Protein AF-A0A356UI94-F1 (afdb_monomer)

Secondary structure (DSSP, 8-state):
-PPPHHHHHHHHTT-S-HHHHHHHHHHHHH-HHHHHHHHHHHHHHHHHHHHHHHHHHHHHHHS-------------------HHHHHHHHHHH-THHHHHHHHHHHHHHHHHSHHHHHHHHHHHHHT-----------HHHHHHHHHIIIII-EEEEETTTEEEEEE--SSSEEEE-HHHHHHHHS------TTTTT-TT--EEEEPPPEEEEEE-HHHHHHHHHHTTPPPPPGGGTT---

Nearest PDB structures (foldseek):
  6vqp-assembly1_A  TM=2.932E-01  e=6.866E+00  Micromonospora echinospora

Structure (mmCIF, N/CA/C/O backbone):
data_AF-A0A356UI94-F1
#
_entry.id   AF-A0A356UI94-F1
#
loop_
_atom_site.group_PDB
_atom_site.id
_atom_site.type_symbol
_atom_site.label_atom_id
_atom_site.label_alt_id
_atom_site.label_comp_id
_atom_site.label_asym_id
_atom_site.label_entity_id
_atom_site.label_seq_id
_atom_site.pdbx_PDB_ins_code
_atom_site.Cartn_x
_atom_site.Cartn_y
_atom_site.Cartn_z
_ato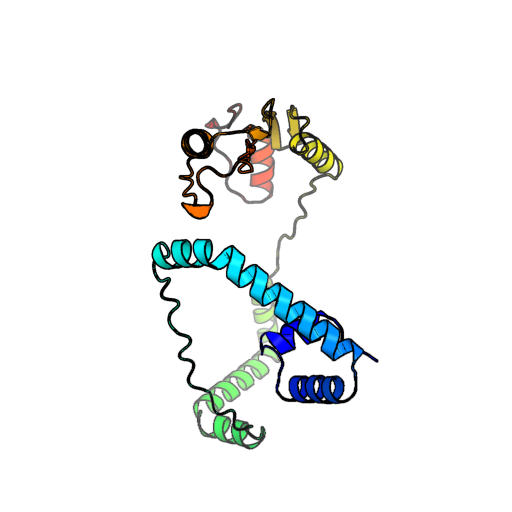m_site.occupancy
_atom_site.B_iso_or_equiv
_atom_site.auth_seq_id
_atom_site.auth_comp_id
_atom_site.auth_asym_id
_atom_site.auth_atom_id
_atom_site.pdbx_PDB_model_num
ATOM 1 N N . MET A 1 1 ? 11.722 16.721 -33.373 1.00 82.25 1 MET A N 1
ATOM 2 C CA . MET A 1 1 ? 11.615 16.771 -31.902 1.00 82.25 1 MET A CA 1
ATOM 3 C C . MET A 1 1 ? 12.130 15.447 -31.362 1.00 82.25 1 MET A C 1
ATOM 5 O O . MET A 1 1 ? 11.848 14.431 -31.990 1.00 82.25 1 MET A O 1
ATOM 9 N N . CYS A 1 2 ? 12.958 15.465 -30.319 1.00 91.06 2 CYS A N 1
ATOM 10 C CA . CYS A 1 2 ? 13.504 14.242 -29.726 1.00 91.06 2 CYS A CA 1
ATOM 11 C C . CYS A 1 2 ? 12.428 13.532 -28.883 1.00 91.06 2 CYS A C 1
ATOM 13 O O . CYS A 1 2 ? 11.606 14.234 -28.292 1.00 91.06 2 CYS A O 1
ATOM 15 N N . PRO A 1 3 ? 12.405 12.187 -28.842 1.00 90.75 3 PRO A N 1
ATOM 16 C CA . PRO A 1 3 ? 11.556 11.438 -27.923 1.00 90.75 3 PRO A CA 1
ATOM 17 C C . PRO A 1 3 ? 11.935 11.733 -26.469 1.00 90.75 3 PRO A C 1
ATOM 19 O O . PRO A 1 3 ? 13.086 12.060 -26.170 1.00 90.75 3 PRO A O 1
ATOM 22 N N . GLU A 1 4 ? 10.953 11.609 -25.582 1.00 94.19 4 GLU A N 1
ATOM 23 C CA . GLU A 1 4 ? 11.167 11.674 -24.138 1.00 94.19 4 GLU A CA 1
ATOM 24 C C . GLU A 1 4 ? 12.024 10.496 -23.659 1.00 94.19 4 GLU A C 1
ATOM 26 O O . GLU A 1 4 ? 12.066 9.438 -24.287 1.00 94.19 4 GLU A O 1
ATOM 31 N N . GLU A 1 5 ? 12.703 10.675 -22.531 1.00 92.31 5 GLU A N 1
ATOM 32 C CA . GLU A 1 5 ? 13.611 9.674 -21.969 1.00 92.31 5 GLU A CA 1
ATOM 33 C C . GLU A 1 5 ? 12.927 8.340 -21.675 1.00 92.31 5 GLU A C 1
ATOM 35 O O . GLU A 1 5 ? 13.429 7.303 -22.095 1.00 92.31 5 GLU A O 1
ATOM 40 N N . GLY A 1 6 ? 11.730 8.371 -21.083 1.00 93.69 6 GLY A N 1
ATOM 41 C CA . GLY A 1 6 ? 10.966 7.154 -20.795 1.00 93.69 6 GLY A CA 1
ATOM 42 C C . GLY A 1 6 ? 10.589 6.354 -22.050 1.00 93.69 6 GLY A C 1
ATOM 43 O O . GLY A 1 6 ? 10.451 5.140 -21.984 1.00 93.69 6 GLY A O 1
ATOM 44 N N . LEU A 1 7 ? 10.485 6.996 -23.224 1.00 94.19 7 LEU A N 1
ATOM 45 C CA . LEU A 1 7 ? 10.296 6.284 -24.496 1.00 94.19 7 LEU A CA 1
ATOM 46 C C . LEU A 1 7 ? 11.583 5.601 -24.977 1.00 94.19 7 LEU A C 1
ATOM 48 O O . LEU A 1 7 ? 11.503 4.590 -25.669 1.00 94.19 7 LEU A O 1
ATOM 52 N N . LEU A 1 8 ? 12.758 6.148 -24.649 1.00 94.19 8 LEU A N 1
ATOM 53 C CA . LEU A 1 8 ? 14.042 5.503 -24.932 1.00 94.19 8 LEU A CA 1
ATOM 54 C C . LEU A 1 8 ? 14.287 4.327 -23.979 1.00 94.19 8 LEU A C 1
ATOM 56 O O . LEU A 1 8 ? 14.751 3.289 -24.435 1.00 94.19 8 LEU A O 1
ATOM 60 N N . GLU A 1 9 ? 13.929 4.460 -22.702 1.00 94.25 9 GLU A N 1
ATOM 61 C CA . GLU A 1 9 ? 13.986 3.369 -21.718 1.00 94.25 9 GLU A CA 1
ATOM 62 C C . GLU A 1 9 ? 13.031 2.230 -22.097 1.00 94.25 9 GLU A C 1
ATOM 64 O O . GLU A 1 9 ? 13.473 1.100 -22.275 1.00 94.25 9 GLU A O 1
ATOM 69 N N . ALA A 1 10 ? 11.762 2.530 -22.393 1.00 94.75 10 ALA A N 1
ATOM 70 C CA . ALA A 1 10 ? 10.804 1.522 -22.858 1.00 94.75 10 ALA A CA 1
ATOM 71 C C . ALA A 1 10 ? 11.229 0.854 -24.181 1.00 94.75 10 ALA A C 1
ATOM 73 O O . ALA A 1 10 ? 10.906 -0.308 -24.433 1.00 94.75 10 ALA A O 1
ATOM 74 N N . PHE A 1 11 ? 11.951 1.576 -25.048 1.00 93.88 11 PHE A N 1
ATOM 75 C CA . PHE A 1 11 ? 12.553 0.998 -26.250 1.00 93.88 11 PHE A CA 1
ATOM 76 C C . PHE A 1 11 ? 13.691 0.021 -25.909 1.00 93.88 11 PHE A C 1
ATOM 78 O O . PHE A 1 11 ? 13.773 -1.029 -26.543 1.00 93.88 11 PHE A O 1
ATOM 85 N N . LEU A 1 12 ? 14.539 0.339 -24.921 1.00 92.88 12 LEU A N 1
ATOM 86 C CA . LEU A 1 12 ? 15.597 -0.555 -24.429 1.00 92.88 12 LEU A CA 1
ATOM 87 C C . LEU A 1 12 ? 15.034 -1.812 -23.765 1.00 92.88 12 LEU A C 1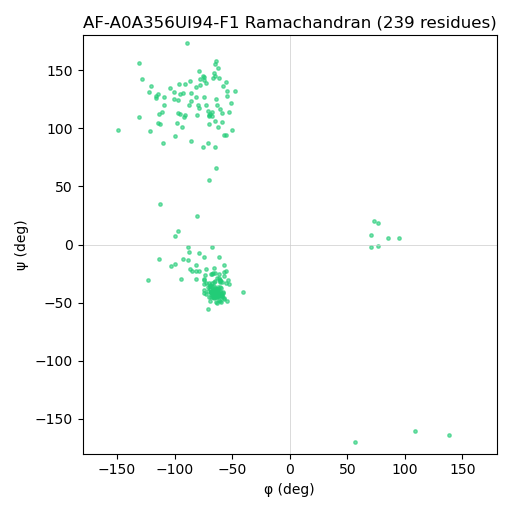
ATOM 89 O O . LEU A 1 12 ? 15.538 -2.906 -24.011 1.00 92.88 12 LEU A O 1
ATOM 93 N N . ASP A 1 13 ? 13.966 -1.659 -22.986 1.00 92.12 13 ASP A N 1
ATOM 94 C CA . ASP A 1 13 ? 13.318 -2.757 -22.265 1.00 92.12 13 ASP A CA 1
ATOM 95 C C . ASP A 1 13 ? 12.410 -3.612 -23.174 1.00 92.12 13 ASP A C 1
ATOM 97 O O . ASP A 1 13 ? 11.933 -4.675 -22.777 1.00 92.12 13 ASP A O 1
ATOM 101 N N . GLY A 1 14 ? 12.195 -3.187 -24.426 1.00 93.31 14 GLY A N 1
ATOM 102 C CA . GLY A 1 14 ? 11.365 -3.899 -25.401 1.00 93.31 14 GLY A CA 1
ATOM 103 C C . GLY A 1 14 ? 9.860 -3.811 -25.123 1.00 93.31 14 GLY A C 1
ATOM 104 O O . GLY A 1 14 ? 9.094 -4.629 -25.630 1.00 93.31 14 GLY A O 1
ATOM 105 N N . GLU A 1 15 ? 9.428 -2.823 -24.339 1.00 95.75 15 GLU A N 1
ATOM 106 C CA . GLU A 1 15 ? 8.040 -2.655 -23.889 1.00 95.75 15 GLU A CA 1
ATOM 107 C C . GLU A 1 15 ? 7.163 -1.856 -24.871 1.00 95.75 15 GLU A C 1
ATOM 109 O O . GLU A 1 15 ? 5.948 -1.747 -24.693 1.00 95.75 15 GLU A O 1
ATOM 114 N N . LEU A 1 16 ? 7.754 -1.295 -25.930 1.00 93.81 16 LEU A N 1
ATOM 115 C CA . LEU A 1 16 ? 7.021 -0.549 -26.953 1.00 93.81 16 LEU A CA 1
ATOM 116 C C . LEU A 1 16 ? 6.297 -1.466 -27.950 1.00 93.81 16 LEU A C 1
ATOM 118 O O . LEU A 1 16 ? 6.827 -2.478 -28.414 1.00 93.81 16 LEU A O 1
ATOM 122 N N . ASP A 1 17 ? 5.097 -1.056 -28.371 1.00 94.25 17 ASP A N 1
ATOM 123 C CA . ASP A 1 17 ? 4.404 -1.708 -29.479 1.00 94.25 17 ASP A CA 1
ATOM 124 C C . ASP A 1 17 ? 5.173 -1.548 -30.803 1.00 94.25 17 ASP A C 1
ATOM 126 O O . ASP A 1 17 ? 5.951 -0.614 -31.001 1.00 94.25 17 ASP A O 1
ATOM 130 N N . THR A 1 18 ? 4.912 -2.441 -31.759 1.00 92.25 18 THR A N 1
ATOM 131 C CA . THR A 1 18 ? 5.619 -2.474 -33.054 1.00 92.25 18 THR A CA 1
ATOM 132 C C . THR A 1 18 ? 5.627 -1.141 -33.818 1.00 92.25 18 THR A C 1
ATOM 134 O O . THR A 1 18 ? 6.618 -0.824 -34.481 1.00 92.25 18 THR A O 1
ATOM 137 N N . GLY A 1 19 ? 4.560 -0.339 -33.725 1.00 93.19 19 GLY A N 1
ATOM 138 C CA . GLY A 1 19 ? 4.462 0.954 -34.395 1.00 93.19 19 GLY A CA 1
ATOM 139 C C . GLY A 1 19 ? 5.327 2.017 -33.722 1.00 93.19 19 GLY A C 1
ATOM 140 O O . GLY A 1 19 ? 6.007 2.788 -34.407 1.00 93.19 19 GLY A O 1
ATOM 141 N N . MET A 1 20 ? 5.345 2.042 -32.391 1.00 90.06 20 MET A N 1
ATOM 142 C CA . MET A 1 20 ? 6.191 2.950 -31.615 1.00 90.06 20 MET A CA 1
ATOM 143 C C . MET A 1 20 ? 7.670 2.567 -31.699 1.00 90.06 20 MET A C 1
ATOM 145 O O . MET A 1 20 ? 8.504 3.445 -31.926 1.00 90.06 20 MET A O 1
ATOM 149 N N . THR A 1 21 ? 7.996 1.274 -31.661 1.00 93.75 21 THR A N 1
ATOM 150 C CA . THR A 1 21 ? 9.359 0.763 -31.872 1.00 93.75 21 THR A CA 1
ATOM 151 C C . THR A 1 21 ? 9.916 1.205 -33.224 1.00 93.75 21 THR A C 1
ATOM 153 O O . THR A 1 21 ? 11.023 1.737 -33.289 1.00 93.75 21 THR A O 1
ATOM 156 N N . ALA A 1 22 ? 9.138 1.083 -34.308 1.00 93.38 22 ALA A N 1
ATOM 157 C CA . ALA A 1 22 ? 9.562 1.536 -35.635 1.00 93.38 22 ALA A CA 1
ATOM 158 C C . ALA A 1 22 ? 9.787 3.059 -35.700 1.00 93.38 22 ALA A C 1
ATOM 160 O O . ALA A 1 22 ? 10.737 3.524 -36.334 1.00 93.38 22 ALA A O 1
ATOM 161 N N . ARG A 1 23 ? 8.942 3.849 -35.023 1.00 93.19 23 ARG A N 1
ATOM 162 C CA . ARG A 1 23 ? 9.085 5.314 -34.950 1.00 93.19 23 ARG A CA 1
ATOM 163 C C . ARG A 1 23 ? 10.344 5.734 -34.195 1.00 93.19 23 ARG A C 1
ATOM 165 O O . ARG A 1 23 ? 11.077 6.594 -34.683 1.00 93.19 23 ARG A O 1
ATOM 172 N N . VAL A 1 24 ? 10.606 5.128 -33.037 1.00 93.94 24 VAL A N 1
ATOM 173 C CA . VAL A 1 24 ? 11.803 5.412 -32.230 1.00 93.94 24 VAL A CA 1
ATOM 174 C C . VAL A 1 24 ? 13.063 4.955 -32.967 1.00 93.94 24 VAL A C 1
ATOM 176 O O . VAL A 1 24 ? 13.995 5.745 -33.108 1.00 93.94 24 VAL A O 1
ATOM 179 N N . ALA A 1 25 ? 13.067 3.754 -33.554 1.00 93.81 25 ALA A N 1
ATOM 180 C CA . ALA A 1 25 ? 14.181 3.258 -34.365 1.00 93.81 25 ALA A CA 1
ATOM 181 C C . ALA A 1 25 ? 14.481 4.170 -35.569 1.00 93.81 25 ALA A C 1
ATOM 183 O O . ALA A 1 25 ? 15.637 4.517 -35.823 1.00 93.81 25 ALA A O 1
ATOM 184 N N . GLY A 1 26 ? 13.440 4.632 -36.272 1.00 94.62 26 GLY A N 1
ATOM 185 C CA . GLY A 1 26 ? 13.577 5.601 -37.360 1.00 94.62 26 GLY A CA 1
ATOM 186 C C . GLY A 1 26 ? 14.182 6.931 -36.896 1.00 94.62 26 GLY A C 1
ATOM 187 O O . GLY A 1 26 ? 15.042 7.492 -37.574 1.00 94.62 26 GLY A O 1
ATOM 188 N N . HIS A 1 27 ? 13.799 7.417 -35.711 1.00 95.12 27 HIS A N 1
ATOM 189 C CA . HIS A 1 27 ? 14.393 8.617 -35.121 1.00 95.12 27 HIS A CA 1
ATOM 190 C C . HIS A 1 27 ? 15.874 8.416 -34.754 1.00 95.12 27 HIS A C 1
ATOM 192 O O . HIS A 1 27 ? 16.709 9.272 -35.057 1.00 95.12 27 HIS A O 1
ATOM 198 N N . LEU A 1 28 ? 16.225 7.278 -34.148 1.00 95.12 28 LEU A N 1
ATOM 199 C CA . LEU A 1 28 ? 17.600 6.933 -33.761 1.00 95.12 28 LEU A CA 1
ATOM 200 C C . LEU A 1 28 ? 18.543 6.799 -34.969 1.00 95.12 28 LEU A C 1
ATOM 202 O O . LEU A 1 28 ? 19.734 7.110 -34.868 1.00 95.12 28 LEU A O 1
ATOM 206 N N . ALA A 1 29 ? 18.028 6.410 -36.138 1.00 94.56 29 ALA A N 1
ATOM 207 C CA . ALA A 1 29 ? 18.813 6.386 -37.373 1.00 94.56 29 ALA A CA 1
ATOM 208 C C . ALA A 1 29 ? 19.303 7.792 -37.782 1.00 94.56 29 ALA A C 1
ATOM 210 O O . ALA A 1 29 ? 20.440 7.943 -38.240 1.00 94.56 29 ALA A O 1
ATOM 211 N N . GLY A 1 30 ? 18.485 8.827 -37.560 1.00 92.88 30 GLY A N 1
ATOM 212 C CA . GLY A 1 30 ? 18.776 10.210 -37.957 1.00 92.88 30 GLY A CA 1
ATOM 213 C C . GLY A 1 30 ? 19.310 11.127 -36.850 1.00 92.88 30 GLY A C 1
ATOM 214 O O . GLY A 1 30 ? 19.868 12.178 -37.155 1.00 92.88 30 GLY A O 1
ATOM 215 N N . CYS A 1 31 ? 19.165 10.764 -35.572 1.00 96.50 31 CYS A N 1
ATOM 216 C CA . CYS A 1 31 ? 19.462 11.656 -34.448 1.00 96.50 31 CYS A CA 1
ATOM 217 C C . CYS A 1 31 ? 20.653 11.176 -33.603 1.00 96.50 31 CYS A C 1
ATOM 219 O O . CYS A 1 31 ? 20.532 10.279 -32.769 1.00 96.50 31 CYS A O 1
ATOM 221 N N . ALA A 1 32 ? 21.813 11.825 -33.759 1.00 95.00 32 ALA A N 1
ATOM 222 C CA . ALA A 1 32 ? 23.015 11.500 -32.982 1.00 95.00 32 ALA A CA 1
ATOM 223 C C . ALA A 1 32 ? 22.870 11.778 -31.472 1.00 95.00 32 ALA A C 1
ATOM 225 O O . ALA A 1 32 ? 23.459 11.063 -30.665 1.00 95.00 32 ALA A O 1
ATOM 226 N N . CYS A 1 33 ? 22.075 12.785 -31.089 1.00 95.62 33 CYS A N 1
ATOM 227 C CA . CYS A 1 33 ? 21.811 13.114 -29.686 1.00 95.62 33 CYS A CA 1
ATOM 228 C C . CYS A 1 33 ? 21.071 11.968 -28.978 1.00 95.62 33 CYS A C 1
ATOM 230 O O . CYS A 1 33 ? 21.527 11.480 -27.947 1.00 95.62 33 CYS A O 1
ATOM 232 N N . CYS A 1 34 ? 19.992 11.466 -29.585 1.00 95.88 34 CYS A N 1
ATOM 233 C CA . CYS A 1 34 ? 19.221 10.359 -29.020 1.00 95.88 34 CYS A CA 1
ATOM 234 C C . CYS A 1 34 ? 20.001 9.043 -29.010 1.00 95.88 34 CYS A C 1
ATOM 236 O O . CYS A 1 34 ? 19.857 8.284 -28.061 1.00 95.88 34 CYS A O 1
ATOM 238 N N . ARG A 1 35 ? 20.880 8.794 -29.994 1.00 95.19 35 ARG A N 1
ATOM 239 C CA . ARG A 1 35 ? 21.793 7.637 -29.943 1.00 95.19 35 ARG A CA 1
ATOM 240 C C . ARG A 1 35 ? 22.745 7.692 -28.756 1.00 95.19 35 ARG A C 1
ATOM 242 O O . ARG A 1 35 ? 22.934 6.682 -28.093 1.00 95.19 35 ARG A O 1
ATOM 249 N N . ARG A 1 36 ? 23.329 8.861 -28.479 1.00 96.19 36 ARG A N 1
ATOM 250 C CA . ARG A 1 36 ? 24.204 9.031 -27.314 1.00 96.19 36 ARG A CA 1
ATOM 251 C C . ARG A 1 36 ? 23.426 8.834 -26.014 1.00 96.19 36 ARG A C 1
ATOM 253 O O . ARG A 1 36 ? 23.883 8.096 -25.155 1.00 96.19 36 ARG A O 1
ATOM 260 N N . ARG A 1 37 ? 22.224 9.416 -25.910 1.00 95.75 37 ARG A N 1
ATOM 261 C CA . ARG A 1 37 ? 21.380 9.232 -24.722 1.00 95.75 37 ARG A CA 1
ATOM 262 C C . ARG A 1 37 ? 21.027 7.762 -24.492 1.00 95.75 37 ARG A C 1
ATOM 264 O O . ARG A 1 37 ? 21.091 7.305 -23.360 1.00 95.75 37 ARG A O 1
ATOM 271 N N . LEU A 1 38 ? 20.708 7.027 -25.558 1.00 95.31 38 LEU A N 1
ATOM 272 C CA . LEU A 1 38 ? 20.434 5.593 -25.495 1.00 95.31 38 LEU A CA 1
ATOM 273 C C . LEU A 1 38 ? 21.646 4.801 -24.972 1.00 95.31 38 LEU A C 1
ATOM 275 O O . LEU A 1 38 ? 21.492 3.987 -24.072 1.00 95.31 38 LEU A O 1
ATOM 279 N N . GLN A 1 39 ? 22.855 5.102 -25.459 1.00 95.62 39 GLN A N 1
ATOM 280 C CA . GLN A 1 39 ? 24.097 4.475 -24.982 1.00 95.62 39 GLN A CA 1
ATOM 281 C C . GLN A 1 39 ? 24.386 4.768 -23.502 1.00 95.62 39 GLN A C 1
ATOM 283 O O . GLN A 1 39 ? 24.860 3.891 -22.775 1.00 95.62 39 GLN A O 1
ATOM 288 N N . ASP A 1 40 ? 24.099 5.989 -23.040 1.00 96.50 40 ASP A N 1
ATOM 289 C CA . ASP A 1 40 ? 24.245 6.351 -21.627 1.00 96.50 40 ASP A CA 1
ATOM 290 C C . ASP A 1 40 ? 23.293 5.521 -20.748 1.00 96.50 40 ASP A C 1
ATOM 292 O O . ASP A 1 40 ? 23.699 5.023 -19.696 1.00 96.50 40 ASP A O 1
ATOM 296 N N . LEU A 1 41 ? 22.045 5.333 -21.196 1.00 95.75 41 LEU A N 1
ATOM 297 C CA . LEU A 1 41 ? 21.039 4.512 -20.513 1.00 95.75 41 LEU A CA 1
ATOM 298 C C . LEU A 1 41 ? 21.422 3.021 -20.509 1.00 95.75 41 LEU A C 1
ATOM 300 O O . LEU A 1 41 ? 21.350 2.379 -19.463 1.00 95.75 41 LEU A O 1
ATOM 304 N N . GLU A 1 42 ? 21.913 2.480 -21.628 1.00 95.38 42 GLU A N 1
ATOM 305 C CA . GLU A 1 42 ? 22.436 1.105 -21.714 1.00 95.38 42 GLU A CA 1
ATOM 306 C C . GLU A 1 42 ? 23.614 0.880 -20.758 1.00 95.38 42 GLU A C 1
ATOM 308 O O . GLU A 1 42 ? 23.688 -0.139 -20.063 1.00 95.38 42 GLU A O 1
ATOM 313 N N . THR A 1 43 ? 24.532 1.848 -20.692 1.00 95.88 43 THR A N 1
ATOM 314 C CA . THR A 1 43 ? 25.689 1.805 -19.789 1.00 95.88 43 THR A CA 1
ATOM 315 C C . THR A 1 43 ? 25.240 1.850 -18.334 1.00 95.88 43 THR A C 1
ATOM 317 O O . THR A 1 43 ? 25.723 1.072 -17.510 1.00 95.88 43 THR A O 1
ATOM 320 N N . LEU A 1 44 ? 24.292 2.733 -18.008 1.00 93.56 44 LEU A N 1
ATOM 321 C CA . LEU A 1 44 ? 23.712 2.825 -16.673 1.00 93.56 44 LEU A CA 1
ATOM 322 C C . LEU A 1 44 ? 23.037 1.507 -16.272 1.00 93.56 44 LEU A C 1
ATOM 324 O O . LEU A 1 44 ? 23.345 0.984 -15.204 1.00 93.56 44 LEU A O 1
ATOM 328 N N . SER A 1 45 ? 22.191 0.947 -17.141 1.00 91.56 45 SER A N 1
ATOM 329 C CA . SER A 1 45 ? 21.494 -0.330 -16.928 1.00 91.56 45 SER A CA 1
ATOM 330 C C . SER A 1 45 ? 22.462 -1.507 -16.750 1.00 91.56 45 SER A C 1
ATOM 332 O O . SER A 1 45 ? 22.319 -2.328 -15.840 1.00 91.56 45 SER A O 1
ATOM 334 N N . SER A 1 46 ? 23.521 -1.559 -17.558 1.00 90.56 46 SER A N 1
ATOM 335 C CA . SER A 1 46 ? 24.561 -2.588 -17.440 1.00 90.56 46 SER A CA 1
ATOM 336 C C . SER A 1 46 ? 25.319 -2.472 -16.116 1.00 90.56 46 SER A C 1
ATOM 338 O O . SER A 1 46 ? 25.550 -3.473 -15.435 1.00 90.56 46 SER A O 1
ATOM 340 N N . ASN A 1 47 ? 25.663 -1.247 -15.709 1.00 92.75 47 ASN A N 1
ATOM 341 C CA . ASN A 1 47 ? 26.362 -0.988 -14.453 1.00 92.75 47 ASN A CA 1
ATOM 342 C C . ASN A 1 47 ? 25.497 -1.325 -13.234 1.00 92.75 47 ASN A C 1
ATOM 344 O O . ASN A 1 47 ? 25.981 -1.976 -12.308 1.00 92.75 47 ASN A O 1
ATOM 348 N N . THR A 1 48 ? 24.224 -0.921 -13.218 1.00 89.25 48 THR A N 1
ATOM 349 C CA . THR A 1 48 ? 23.305 -1.260 -12.120 1.00 89.25 48 THR A CA 1
ATOM 350 C C . THR A 1 48 ? 23.096 -2.766 -12.039 1.00 89.25 48 THR A C 1
ATOM 352 O O . THR A 1 48 ? 23.200 -3.335 -10.952 1.00 89.25 48 THR A O 1
ATOM 355 N N . THR A 1 49 ? 22.908 -3.435 -13.180 1.00 88.88 49 THR A N 1
ATOM 356 C CA . THR A 1 49 ? 22.790 -4.896 -13.252 1.00 88.88 49 THR A CA 1
ATOM 357 C C . THR A 1 49 ? 24.037 -5.583 -12.701 1.00 88.88 49 THR A C 1
ATOM 359 O O . THR A 1 49 ? 23.916 -6.501 -11.893 1.00 88.88 49 THR A O 1
ATOM 362 N N . ALA A 1 50 ? 25.236 -5.119 -13.064 1.00 87.81 50 ALA A N 1
ATOM 363 C CA . ALA A 1 50 ? 26.492 -5.675 -12.569 1.00 87.81 50 ALA A CA 1
ATOM 364 C C . ALA A 1 50 ? 26.663 -5.481 -11.053 1.00 87.81 50 ALA A C 1
ATOM 366 O O . ALA A 1 50 ? 27.008 -6.426 -10.342 1.00 87.81 50 ALA A O 1
ATOM 367 N N . VAL A 1 51 ? 26.378 -4.280 -10.539 1.00 86.81 51 VAL A N 1
ATOM 368 C CA . VAL A 1 51 ? 26.479 -3.970 -9.103 1.00 86.81 51 VAL A CA 1
ATOM 369 C C . VAL A 1 51 ? 25.478 -4.789 -8.283 1.00 86.81 51 VAL A C 1
ATOM 371 O O . VAL A 1 51 ? 25.814 -5.270 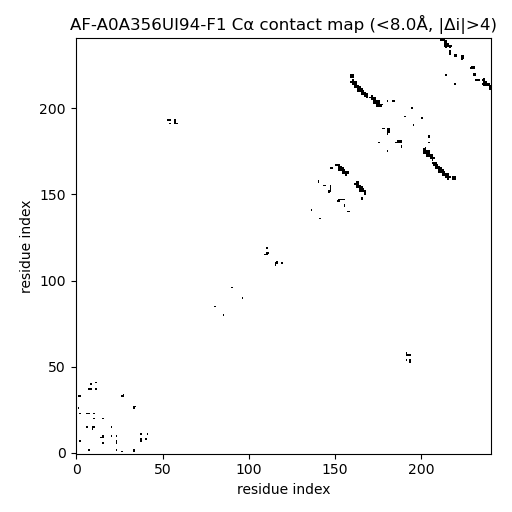-7.200 1.00 86.81 51 VAL A O 1
ATOM 374 N N . LEU A 1 52 ? 24.263 -4.985 -8.800 1.00 86.31 52 LEU A N 1
ATOM 375 C CA . LEU A 1 52 ? 23.197 -5.727 -8.124 1.00 86.31 52 LEU A CA 1
ATOM 376 C C . LEU A 1 52 ? 23.222 -7.237 -8.409 1.00 86.31 52 LEU A C 1
ATOM 378 O O . LEU A 1 52 ? 22.424 -7.970 -7.830 1.00 86.31 52 LEU A O 1
ATOM 382 N N . ALA A 1 53 ? 24.138 -7.741 -9.242 1.00 86.44 53 ALA A N 1
ATOM 383 C CA . ALA A 1 53 ? 24.170 -9.149 -9.650 1.00 86.44 53 ALA A CA 1
ATOM 384 C C . ALA A 1 53 ? 24.351 -10.124 -8.473 1.00 86.44 53 ALA A C 1
ATOM 386 O O . ALA A 1 53 ? 23.792 -11.221 -8.471 1.00 86.44 53 ALA A O 1
ATOM 387 N N . ALA A 1 54 ? 25.145 -9.749 -7.466 1.00 81.19 54 ALA A N 1
ATOM 388 C CA . ALA A 1 54 ? 25.325 -10.568 -6.268 1.00 81.19 54 ALA A CA 1
ATOM 389 C C . ALA A 1 54 ? 24.038 -10.624 -5.429 1.00 81.19 54 ALA A C 1
ATOM 391 O O . ALA A 1 54 ? 23.609 -11.710 -5.055 1.00 81.19 54 ALA A O 1
ATOM 392 N N . TYR A 1 55 ? 23.390 -9.473 -5.232 1.00 80.81 55 TYR A N 1
ATOM 393 C CA . TYR A 1 55 ? 22.114 -9.374 -4.524 1.00 80.81 55 TYR A CA 1
ATOM 394 C C . TYR A 1 55 ? 21.019 -10.181 -5.232 1.00 80.81 55 TYR A C 1
ATOM 396 O O . TYR A 1 55 ? 20.366 -11.007 -4.606 1.00 80.81 55 TYR A O 1
ATOM 404 N N . ARG A 1 56 ? 20.884 -10.015 -6.556 1.00 82.62 56 ARG A N 1
ATOM 405 C CA . ARG A 1 56 ? 19.914 -10.743 -7.386 1.00 82.62 56 ARG A CA 1
ATOM 406 C C . ARG A 1 56 ? 20.049 -12.259 -7.227 1.00 82.62 56 ARG A C 1
ATOM 408 O O . ARG A 1 56 ? 19.051 -12.927 -6.989 1.00 82.62 56 ARG A O 1
ATOM 415 N N . ARG A 1 57 ? 21.272 -12.800 -7.312 1.00 81.31 57 ARG A N 1
ATOM 416 C CA . ARG A 1 57 ? 21.518 -14.247 -7.161 1.00 81.31 57 ARG A CA 1
ATOM 417 C C . ARG A 1 57 ? 21.140 -14.766 -5.776 1.00 81.31 57 ARG A C 1
ATOM 419 O O . ARG A 1 57 ? 20.586 -15.854 -5.675 1.00 81.31 57 ARG A O 1
ATOM 426 N N . GLU A 1 58 ? 21.429 -14.002 -4.724 1.00 75.31 58 GLU A N 1
ATOM 427 C CA . GLU A 1 58 ? 21.034 -14.356 -3.356 1.00 75.31 58 GLU A CA 1
ATOM 428 C C . GLU A 1 58 ? 19.510 -14.353 -3.201 1.00 75.31 58 GLU A C 1
ATOM 430 O O . GLU A 1 58 ? 18.950 -15.307 -2.666 1.00 75.31 58 GLU A O 1
ATOM 435 N N . THR A 1 59 ? 18.826 -13.329 -3.720 1.00 72.00 59 THR A N 1
ATOM 436 C CA . THR A 1 59 ? 17.363 -13.250 -3.647 1.00 72.00 59 THR A CA 1
ATOM 437 C C . THR A 1 59 ? 16.672 -14.297 -4.510 1.00 72.00 59 THR A C 1
ATOM 439 O O . THR A 1 59 ? 15.655 -14.825 -4.087 1.00 72.00 59 THR A O 1
ATOM 442 N N . GLU A 1 60 ? 17.216 -14.642 -5.679 1.00 76.19 60 GLU A N 1
ATOM 443 C CA . GLU A 1 60 ? 16.674 -15.700 -6.545 1.00 76.19 60 GLU A CA 1
ATOM 444 C C . GLU A 1 60 ? 16.859 -17.091 -5.915 1.00 76.19 60 GLU A C 1
ATOM 446 O O . GLU A 1 60 ? 15.956 -17.923 -5.978 1.00 76.19 60 GLU A O 1
ATOM 451 N N . ALA A 1 61 ? 17.994 -17.337 -5.251 1.00 68.00 61 ALA A N 1
ATOM 452 C CA . ALA A 1 61 ? 18.246 -18.586 -4.533 1.00 68.00 61 ALA A CA 1
ATOM 453 C C . ALA A 1 61 ? 17.392 -18.732 -3.259 1.00 68.00 61 ALA A C 1
ATOM 455 O O . ALA A 1 61 ? 17.014 -19.848 -2.904 1.00 68.00 61 ALA A O 1
ATOM 456 N N . ALA A 1 62 ? 17.096 -17.621 -2.575 1.00 64.88 62 ALA A N 1
ATOM 457 C CA . ALA A 1 62 ? 16.240 -17.587 -1.388 1.00 64.88 62 ALA A CA 1
ATOM 458 C C . ALA A 1 62 ? 14.742 -17.496 -1.728 1.00 64.88 62 ALA A C 1
ATOM 460 O O . ALA A 1 62 ? 13.897 -17.870 -0.913 1.00 64.88 62 ALA A O 1
ATOM 461 N N . SER A 1 63 ? 14.389 -17.010 -2.922 1.00 58.66 63 SER A N 1
ATOM 462 C CA . SER A 1 63 ? 13.000 -16.934 -3.351 1.00 58.66 63 SER A CA 1
ATOM 463 C C . SER A 1 63 ? 12.447 -18.340 -3.545 1.00 58.66 63 SER A C 1
ATOM 465 O O . SER A 1 63 ? 12.849 -19.079 -4.444 1.00 58.66 63 SER A O 1
ATOM 467 N N . CYS A 1 64 ? 11.476 -18.705 -2.708 1.00 55.94 64 CYS A N 1
ATOM 468 C CA . CYS A 1 64 ? 10.546 -19.765 -3.058 1.00 55.94 64 CYS A CA 1
ATOM 469 C C . CYS A 1 64 ? 9.939 -19.374 -4.413 1.00 55.94 64 CYS A C 1
ATOM 471 O O . CYS A 1 64 ? 9.462 -18.239 -4.526 1.00 55.94 64 CYS A O 1
ATOM 473 N N . PRO A 1 65 ? 9.954 -20.239 -5.443 1.00 51.56 65 PRO A N 1
ATOM 474 C CA . PRO A 1 65 ? 9.280 -19.924 -6.686 1.00 51.56 65 PRO A CA 1
ATOM 475 C C . PRO A 1 65 ? 7.811 -19.704 -6.345 1.00 51.56 65 PRO A C 1
ATOM 477 O O . PRO A 1 65 ? 7.073 -20.651 -6.068 1.00 51.56 65 PRO A O 1
ATOM 480 N N . VAL A 1 66 ? 7.382 -18.441 -6.338 1.00 47.97 66 VAL A N 1
ATOM 481 C CA . VAL A 1 66 ? 5.967 -18.121 -6.419 1.00 47.97 66 VAL A CA 1
ATOM 482 C C . VAL A 1 66 ? 5.571 -18.681 -7.769 1.00 47.97 66 VAL A C 1
ATOM 484 O O . VAL A 1 66 ? 5.892 -18.111 -8.812 1.00 47.97 66 VAL A O 1
ATOM 487 N N . GLN A 1 67 ? 4.946 -19.856 -7.754 1.00 47.09 67 GLN A N 1
ATOM 488 C CA . GLN A 1 67 ? 4.238 -20.363 -8.908 1.00 47.09 67 GLN A CA 1
ATOM 489 C C . GLN A 1 67 ? 3.082 -19.400 -9.133 1.00 47.09 67 GLN A C 1
ATOM 491 O O . GLN A 1 67 ? 1.971 -19.611 -8.659 1.00 47.09 67 GLN A O 1
ATOM 496 N N . ILE A 1 68 ? 3.364 -18.299 -9.827 1.00 47.94 68 ILE A N 1
ATOM 497 C CA . ILE A 1 68 ? 2.346 -17.569 -10.554 1.00 47.94 68 ILE A CA 1
ATOM 498 C C . ILE A 1 68 ? 1.815 -18.628 -11.520 1.00 47.94 68 ILE A C 1
ATOM 500 O O . ILE A 1 68 ? 2.602 -19.114 -12.341 1.00 47.94 68 ILE A O 1
ATOM 504 N N . PRO A 1 69 ? 0.553 -19.078 -11.388 1.00 41.56 69 PRO A N 1
ATOM 505 C CA . PRO A 1 69 ? -0.026 -19.988 -12.358 1.00 41.56 69 PRO A CA 1
ATOM 506 C C . PRO A 1 69 ? 0.184 -19.317 -13.703 1.00 41.56 69 PRO A C 1
ATOM 508 O O . PRO A 1 69 ? -0.295 -18.198 -13.905 1.00 41.56 69 PRO A O 1
ATOM 511 N N . GLY A 1 70 ? 1.013 -19.937 -14.547 1.00 40.09 70 GLY A N 1
ATOM 512 C CA . GLY A 1 70 ? 1.419 -19.346 -15.807 1.00 40.09 70 GLY A CA 1
ATOM 513 C C . GLY A 1 70 ? 0.175 -18.833 -16.507 1.00 40.09 70 GLY A C 1
ATOM 514 O O . GLY A 1 70 ? -0.837 -19.535 -16.569 1.00 40.09 70 GLY A O 1
ATOM 515 N N . SER A 1 71 ? 0.241 -17.600 -16.992 1.00 45.34 71 SER A N 1
ATOM 516 C CA . SER A 1 71 ? -0.726 -17.023 -17.911 1.00 45.34 71 SER A CA 1
ATOM 517 C C . SER A 1 71 ? -0.679 -17.799 -19.231 1.00 45.34 71 SER A C 1
ATOM 519 O O . SER A 1 71 ? -0.336 -17.278 -20.285 1.00 45.34 71 SER A O 1
ATOM 521 N N . GLY A 1 72 ? -1.068 -19.072 -19.185 1.00 41.28 72 GLY A N 1
ATOM 522 C CA . GLY A 1 72 ? -1.510 -19.867 -20.314 1.00 41.28 72 GLY A CA 1
ATOM 523 C C . GLY A 1 72 ? -2.871 -19.360 -20.764 1.00 41.28 72 GLY A C 1
ATOM 524 O O . GLY A 1 72 ? -3.839 -20.111 -20.813 1.00 41.28 72 GLY A O 1
ATOM 525 N N . PHE A 1 73 ? -2.957 -18.069 -21.076 1.00 36.25 73 PHE A N 1
ATOM 526 C CA . PHE A 1 73 ? -3.948 -17.623 -22.028 1.00 36.25 73 PHE A CA 1
ATOM 527 C C . PHE A 1 73 ? -3.459 -18.146 -23.378 1.00 36.25 73 PHE A C 1
ATOM 529 O O . PHE A 1 73 ? -2.383 -17.736 -23.823 1.00 36.25 73 PHE A O 1
ATOM 536 N N . PRO A 1 74 ? -4.180 -19.070 -24.041 1.00 41.03 74 PRO A N 1
ATOM 537 C CA . PRO A 1 74 ? -3.888 -19.341 -25.436 1.00 41.03 74 PRO A CA 1
ATOM 538 C C . PRO A 1 74 ? -3.959 -17.999 -26.159 1.00 41.03 74 PRO A C 1
ATOM 540 O O . PRO A 1 74 ? -4.899 -17.233 -25.926 1.00 41.03 74 PRO A O 1
ATOM 543 N N . ALA A 1 75 ? -2.954 -17.701 -26.985 1.00 41.25 75 ALA A N 1
ATOM 544 C CA . ALA A 1 75 ? -2.968 -16.557 -27.881 1.00 41.25 75 ALA A CA 1
ATOM 545 C C . ALA A 1 75 ? -4.296 -16.584 -28.648 1.00 41.25 75 ALA A C 1
ATOM 547 O O . ALA A 1 75 ? -4.494 -17.371 -29.574 1.00 41.25 75 ALA A O 1
ATOM 548 N N . SER A 1 76 ? -5.252 -15.788 -28.173 1.00 44.44 76 SER A N 1
ATOM 549 C CA . SER A 1 76 ? -6.580 -15.708 -28.747 1.00 44.44 76 SER A CA 1
ATOM 550 C C . SER A 1 76 ? -6.399 -15.022 -30.085 1.00 44.44 76 SER A C 1
ATOM 552 O O . SER A 1 76 ? -6.148 -13.818 -30.147 1.00 44.44 76 SER A O 1
ATOM 554 N N . GLY A 1 77 ? -6.447 -15.812 -31.158 1.00 43.16 77 GLY A N 1
ATOM 555 C CA . GLY A 1 77 ? -6.533 -15.312 -32.518 1.00 43.16 77 GLY A CA 1
ATOM 556 C C . GLY A 1 77 ? -7.773 -14.436 -32.625 1.00 43.16 77 GLY A C 1
ATOM 557 O O . GLY A 1 77 ? -8.882 -14.929 -32.830 1.00 43.16 77 GLY A O 1
ATOM 558 N N . TYR A 1 78 ? -7.588 -13.132 -32.441 1.00 41.62 78 TYR A N 1
ATOM 559 C CA . TYR A 1 78 ? -8.645 -12.146 -32.552 1.00 41.62 78 TYR A CA 1
ATOM 560 C C . TYR A 1 78 ? -9.014 -12.009 -34.031 1.00 41.62 78 TYR A C 1
ATOM 562 O O . TYR A 1 78 ? -8.459 -11.192 -34.762 1.00 41.62 78 TYR A O 1
ATOM 570 N N . GLN A 1 79 ? -9.940 -12.846 -34.496 1.00 46.16 79 GLN A N 1
ATOM 571 C CA . GLN A 1 79 ? -10.629 -12.603 -35.756 1.00 46.16 79 GLN A CA 1
ATOM 572 C C . GLN A 1 79 ? -11.732 -11.567 -35.503 1.00 46.16 79 GLN A C 1
ATOM 574 O O . GLN A 1 79 ? -12.617 -11.819 -34.678 1.00 46.16 79 GL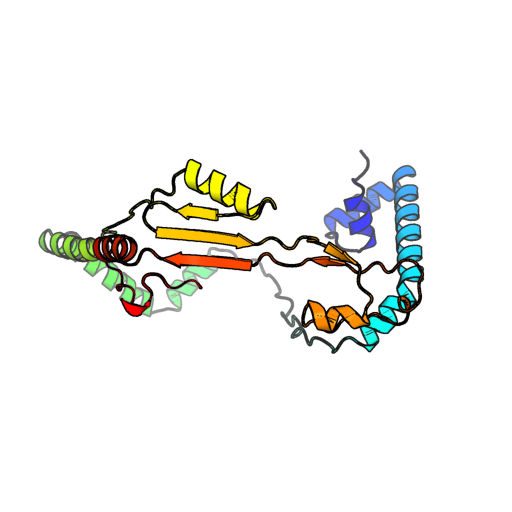N A O 1
ATOM 579 N N . PRO A 1 80 ? -11.710 -10.396 -36.169 1.00 42.19 80 PRO A N 1
ATOM 580 C CA . PRO A 1 80 ? -12.736 -9.383 -35.980 1.00 42.19 80 PRO A CA 1
ATOM 581 C C . PRO A 1 80 ? -14.079 -9.924 -36.476 1.00 42.19 80 PRO A C 1
ATOM 583 O O . PRO A 1 80 ? -14.335 -10.062 -37.673 1.00 42.19 80 PRO A O 1
ATOM 586 N N . LEU A 1 81 ? -14.951 -10.253 -35.526 1.00 47.78 81 LEU A N 1
ATOM 587 C CA . LEU A 1 81 ? -16.305 -10.709 -35.798 1.00 47.78 81 LEU A CA 1
ATOM 588 C C . LEU A 1 81 ? -17.124 -9.537 -36.340 1.00 47.78 81 LEU A C 1
ATOM 590 O O . LEU A 1 81 ? -17.442 -8.588 -35.621 1.00 47.78 81 LEU A O 1
ATOM 594 N N . THR A 1 82 ? -17.485 -9.609 -37.619 1.00 49.31 82 THR A N 1
ATOM 595 C CA . THR A 1 82 ? -18.395 -8.652 -38.247 1.00 49.31 82 THR A CA 1
ATOM 596 C C . THR A 1 82 ? -19.753 -8.702 -37.535 1.00 49.31 82 THR A C 1
ATOM 598 O O . THR A 1 82 ? -20.441 -9.724 -37.480 1.00 49.31 82 THR A O 1
ATOM 601 N N . LYS A 1 83 ? -20.107 -7.568 -36.916 1.00 52.22 83 LYS A N 1
ATOM 602 C CA . LYS A 1 83 ? -21.170 -7.399 -35.904 1.00 52.22 83 LYS A CA 1
ATOM 603 C C . LYS A 1 83 ? -22.563 -7.879 -36.340 1.00 52.22 83 LYS A C 1
ATOM 605 O O . LYS A 1 83 ? -23.396 -8.188 -35.495 1.00 52.22 83 LYS A O 1
ATOM 610 N N . THR A 1 84 ? -22.822 -7.956 -37.641 1.00 53.56 84 THR A N 1
ATOM 611 C CA . THR A 1 84 ? -24.141 -8.278 -38.201 1.00 53.56 84 THR A CA 1
ATOM 612 C C . THR A 1 84 ? -24.444 -9.777 -38.228 1.00 53.56 84 THR A C 1
ATOM 614 O O . THR A 1 84 ? -25.600 -10.155 -38.054 1.00 53.56 84 THR A O 1
ATOM 617 N N . ARG A 1 85 ? -23.434 -10.650 -38.361 1.00 52.31 85 ARG A N 1
ATOM 618 C CA . ARG A 1 85 ? -23.652 -12.111 -38.411 1.00 52.31 85 ARG A CA 1
ATOM 619 C C . ARG A 1 85 ? -23.983 -12.715 -37.041 1.00 52.31 85 ARG A C 1
ATOM 621 O O . ARG A 1 85 ? -24.814 -13.610 -36.948 1.00 52.31 85 ARG A O 1
ATOM 628 N N . ARG A 1 86 ? -23.403 -12.174 -35.962 1.00 54.41 86 ARG A N 1
ATOM 629 C CA . ARG A 1 86 ? -23.523 -12.734 -34.602 1.00 54.41 86 ARG A CA 1
ATOM 630 C C . ARG A 1 86 ? -24.903 -12.536 -33.969 1.00 54.41 86 ARG A C 1
ATOM 632 O O . ARG A 1 86 ? -25.344 -13.398 -33.224 1.00 54.41 86 ARG A O 1
ATOM 639 N N . ILE A 1 87 ? -25.593 -11.433 -34.264 1.00 55.81 87 ILE A N 1
ATOM 640 C CA . ILE A 1 87 ? -26.918 -11.147 -33.683 1.00 55.81 87 ILE A CA 1
ATOM 641 C C . ILE A 1 87 ? -27.981 -12.062 -34.305 1.00 55.81 87 ILE A C 1
ATOM 643 O O . ILE A 1 87 ? -28.793 -12.639 -33.586 1.00 55.81 87 ILE A O 1
ATOM 647 N N . ALA A 1 88 ? -27.930 -12.254 -35.627 1.00 59.53 88 ALA A N 1
ATOM 648 C CA . ALA A 1 88 ? -28.842 -13.151 -36.328 1.00 59.53 88 ALA A CA 1
ATOM 649 C C . ALA A 1 88 ? -28.641 -14.614 -35.898 1.00 59.53 88 ALA A C 1
ATOM 651 O O . ALA A 1 88 ? -29.623 -15.294 -35.604 1.00 59.53 88 ALA A O 1
ATOM 652 N N . ASP A 1 89 ? -27.391 -15.076 -35.776 1.00 61.06 89 ASP A N 1
ATOM 653 C CA . ASP A 1 89 ? -27.107 -16.438 -35.307 1.00 61.06 89 ASP A CA 1
ATOM 654 C C . ASP A 1 89 ? -27.446 -16.637 -33.821 1.00 61.06 89 ASP A C 1
ATOM 656 O O . ASP A 1 89 ? -27.996 -17.676 -33.462 1.00 61.06 89 ASP A O 1
ATOM 660 N N . MET A 1 90 ? -27.229 -15.640 -32.955 1.00 55.75 90 MET A N 1
ATOM 661 C CA . MET A 1 90 ? -27.585 -15.728 -31.530 1.00 55.75 90 MET A CA 1
ATOM 662 C C . MET A 1 90 ? -29.106 -15.801 -31.311 1.00 55.75 90 MET A C 1
ATOM 664 O O . MET A 1 90 ? -29.574 -16.591 -30.490 1.00 55.75 90 MET A O 1
ATOM 668 N N . ILE A 1 91 ? -29.890 -15.044 -32.089 1.00 60.53 91 ILE A N 1
ATOM 669 C CA . ILE A 1 91 ? -31.363 -15.107 -32.070 1.00 60.53 91 ILE A CA 1
ATOM 670 C C . ILE A 1 91 ? -31.862 -16.455 -32.612 1.00 60.53 91 ILE A C 1
ATOM 672 O O . ILE A 1 91 ? -32.836 -17.007 -32.101 1.00 60.53 91 ILE A O 1
ATOM 676 N N . ARG A 1 92 ? -31.186 -17.023 -33.620 1.00 60.28 92 ARG A N 1
ATOM 677 C CA . ARG A 1 92 ? -31.569 -18.309 -34.224 1.00 60.28 92 ARG A CA 1
ATOM 678 C C . ARG A 1 92 ? -31.227 -19.514 -33.342 1.00 60.28 92 ARG A C 1
ATOM 680 O O . ARG A 1 92 ? -31.934 -20.518 -33.393 1.00 60.28 92 ARG A O 1
ATOM 687 N N . GLN A 1 93 ? -30.163 -19.420 -32.544 1.00 61.94 93 GLN A N 1
ATOM 688 C CA . GLN A 1 93 ? -29.654 -20.523 -31.721 1.00 61.94 93 GLN A CA 1
ATOM 689 C C . GLN A 1 93 ? -30.323 -20.645 -30.343 1.00 61.94 93 GLN A C 1
ATOM 691 O O . GLN A 1 93 ? -30.304 -21.727 -29.762 1.00 61.94 93 GLN A O 1
ATOM 696 N N . HIS A 1 94 ? -30.955 -19.594 -29.815 1.00 60.34 94 HIS A N 1
ATOM 697 C CA . HIS A 1 94 ? -31.648 -19.653 -28.522 1.00 60.34 94 HIS A CA 1
ATOM 698 C C . HIS A 1 94 ? -33.171 -19.569 -28.691 1.00 60.34 94 HIS A C 1
ATOM 700 O O . HIS A 1 94 ? -33.782 -18.509 -28.572 1.00 60.34 94 HIS A O 1
ATOM 706 N N . LYS A 1 95 ? -33.813 -20.729 -28.896 1.00 60.19 95 LYS A N 1
ATOM 707 C CA . LYS A 1 95 ? -35.283 -20.864 -28.984 1.00 60.19 95 LYS A CA 1
ATOM 708 C C . LYS A 1 95 ? -36.035 -20.351 -27.740 1.00 60.19 95 LYS A C 1
ATOM 710 O O . LYS A 1 95 ? -37.222 -20.052 -27.836 1.00 60.19 95 LYS A O 1
ATOM 715 N N . TRP A 1 96 ? -35.357 -20.189 -26.598 1.00 59.66 96 TRP A N 1
ATOM 716 C CA . TRP A 1 96 ? -35.933 -19.601 -25.382 1.00 59.66 96 TRP A CA 1
ATOM 717 C C . TRP A 1 96 ? -36.157 -18.080 -25.475 1.00 59.66 96 TRP A C 1
ATOM 719 O O . TRP A 1 96 ? -37.031 -17.558 -24.783 1.00 59.66 96 TRP A O 1
ATOM 729 N N . PHE A 1 97 ? -35.472 -17.366 -26.385 1.00 59.62 97 PHE A N 1
ATOM 730 C CA . PHE A 1 97 ? -35.704 -15.926 -26.585 1.00 59.62 97 PHE A CA 1
ATOM 731 C C . PHE A 1 97 ? -37.140 -15.611 -27.006 1.00 59.62 97 PHE A C 1
ATOM 733 O O . PHE A 1 97 ? -37.660 -14.567 -26.626 1.00 59.62 97 PHE A O 1
ATOM 740 N N . SER A 1 98 ? -37.810 -16.514 -27.729 1.00 63.12 98 SER A N 1
ATOM 741 C CA . SER A 1 98 ? -39.229 -16.345 -28.060 1.00 63.12 98 SER A CA 1
ATOM 742 C C . SER A 1 98 ? -40.113 -16.367 -26.806 1.00 63.12 98 SER A C 1
ATOM 744 O O . SER A 1 98 ? -41.032 -15.557 -26.701 1.00 63.12 98 SER A O 1
ATOM 746 N N . GLY A 1 99 ? -39.794 -17.222 -25.827 1.00 73.06 99 GLY A N 1
ATOM 747 C CA . GLY A 1 99 ? -40.502 -17.281 -24.546 1.00 73.06 99 GLY A CA 1
ATOM 748 C C . GLY A 1 99 ? -40.270 -16.036 -23.691 1.00 73.06 99 GLY A C 1
ATOM 749 O O . GLY A 1 99 ? -41.219 -15.479 -23.145 1.00 73.06 99 GLY A O 1
ATOM 750 N N . VAL A 1 100 ? -39.027 -15.547 -23.637 1.00 76.38 100 VAL A N 1
ATOM 751 C CA . VAL A 1 100 ? -38.683 -14.308 -22.917 1.00 76.38 100 VAL A CA 1
ATOM 752 C C . VAL A 1 100 ? -39.347 -13.092 -23.567 1.00 76.38 100 VAL A C 1
ATOM 754 O O . VAL A 1 100 ? -39.945 -12.280 -22.868 1.00 76.38 100 VAL A O 1
ATOM 757 N N . ALA A 1 101 ? -39.318 -12.981 -24.898 1.00 76.00 101 ALA A N 1
ATOM 758 C CA . ALA A 1 101 ? -39.961 -11.881 -25.615 1.00 76.00 101 ALA A CA 1
ATOM 759 C C . ALA A 1 101 ? -41.485 -11.868 -25.408 1.00 76.00 101 ALA A C 1
ATOM 761 O O . ALA A 1 101 ? -42.067 -10.807 -25.183 1.00 76.00 101 ALA A O 1
ATOM 762 N N . ALA A 1 102 ? -42.126 -13.042 -25.419 1.00 79.88 102 ALA A N 1
ATOM 763 C CA . ALA A 1 102 ? -43.550 -13.167 -25.123 1.00 79.88 102 ALA A CA 1
ATOM 764 C C . ALA A 1 102 ? -43.869 -12.771 -23.671 1.00 79.88 102 ALA A C 1
ATOM 766 O O . ALA A 1 102 ? -44.803 -12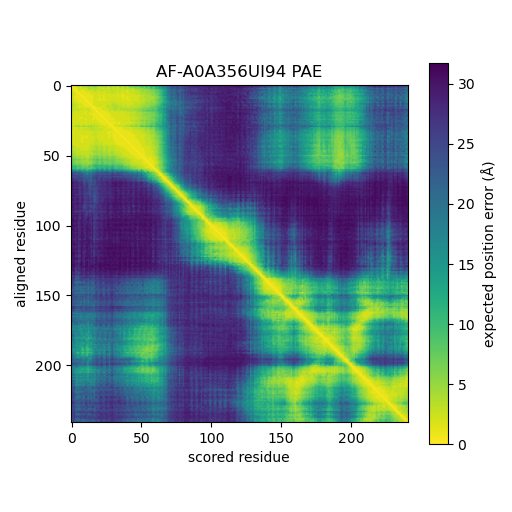.008 -23.439 1.00 79.88 102 ALA A O 1
ATOM 767 N N . ALA A 1 103 ? -43.068 -13.216 -22.698 1.00 81.81 103 ALA A N 1
ATOM 768 C CA . ALA A 1 103 ? -43.249 -12.853 -21.293 1.00 81.81 103 ALA A CA 1
ATOM 769 C C . ALA A 1 103 ? -43.078 -11.343 -21.051 1.00 81.81 103 ALA A C 1
ATOM 771 O O . ALA A 1 103 ? -43.873 -10.743 -20.330 1.00 81.81 103 ALA A O 1
ATOM 772 N N . VAL A 1 104 ? -42.091 -10.711 -21.696 1.00 84.00 104 VAL A N 1
ATOM 773 C CA . VAL A 1 104 ? -41.879 -9.256 -21.628 1.00 84.00 104 VAL A CA 1
ATOM 774 C C . VAL A 1 104 ? -43.058 -8.498 -22.238 1.00 84.00 104 VAL A C 1
ATOM 776 O O . VAL A 1 104 ? -43.507 -7.515 -21.655 1.00 84.00 104 VAL A O 1
ATOM 779 N N . LEU A 1 105 ? -43.604 -8.965 -23.366 1.00 85.62 105 LEU A N 1
ATOM 780 C CA . LEU A 1 105 ? -44.802 -8.372 -23.969 1.00 85.62 105 LEU A CA 1
ATOM 781 C C . LEU A 1 105 ? -46.022 -8.487 -23.051 1.00 85.62 105 LEU A C 1
ATOM 783 O O . LEU A 1 105 ? -46.721 -7.498 -22.846 1.00 85.62 105 LEU A O 1
ATOM 787 N N . VAL A 1 106 ? -46.254 -9.658 -22.454 1.00 85.38 106 VAL A N 1
ATOM 788 C CA . VAL A 1 106 ? -47.356 -9.865 -21.499 1.00 85.38 106 VAL A CA 1
ATOM 789 C C . VAL A 1 106 ? -47.193 -8.961 -20.278 1.00 85.38 106 VAL A C 1
ATOM 791 O O . VAL A 1 106 ? -48.152 -8.309 -19.867 1.00 85.38 106 VAL A O 1
ATOM 794 N N . LEU A 1 107 ? -45.978 -8.853 -19.735 1.00 83.12 107 LEU A N 1
ATOM 795 C CA . LEU A 1 107 ? -45.684 -7.969 -18.610 1.00 83.12 107 LEU A CA 1
ATOM 796 C C . LEU A 1 107 ? -45.893 -6.492 -18.975 1.00 83.12 107 LEU A C 1
ATOM 798 O O . LEU A 1 107 ? -46.468 -5.744 -18.190 1.00 83.12 107 LEU A O 1
ATOM 802 N N . ALA A 1 108 ? -45.481 -6.066 -20.171 1.00 83.75 108 ALA A N 1
ATOM 803 C CA . ALA A 1 108 ? -45.675 -4.698 -20.648 1.00 83.75 108 ALA A CA 1
ATOM 804 C C . ALA A 1 108 ? -47.161 -4.353 -20.829 1.00 83.75 108 ALA A C 1
ATOM 806 O O . ALA A 1 108 ? -47.594 -3.261 -20.454 1.00 83.75 108 ALA A O 1
ATOM 807 N N . VAL A 1 109 ? -47.961 -5.290 -21.347 1.00 84.75 109 VAL A N 1
ATOM 808 C CA . VAL A 1 109 ? -49.421 -5.141 -21.440 1.00 84.75 109 VAL A CA 1
ATOM 809 C C . VAL A 1 109 ? -50.039 -5.073 -20.042 1.00 84.75 109 VAL A C 1
ATOM 811 O O . VAL A 1 109 ? -50.839 -4.178 -19.770 1.00 84.75 109 VAL A O 1
ATOM 814 N N . PHE A 1 110 ? -49.614 -5.941 -19.121 1.00 83.38 110 PHE A N 1
ATOM 815 C CA . PHE A 1 110 ? -50.091 -5.949 -17.737 1.00 83.38 110 PHE A CA 1
ATOM 816 C C . PHE A 1 110 ? -49.771 -4.638 -16.997 1.00 83.38 110 PHE A C 1
ATOM 818 O O . PHE A 1 110 ? -50.643 -4.060 -16.352 1.00 83.38 110 PHE A O 1
ATOM 825 N N . LEU A 1 111 ? -48.554 -4.105 -17.155 1.00 80.25 111 LEU A N 1
ATOM 826 C CA . LEU A 1 111 ? -48.124 -2.818 -16.588 1.00 80.25 111 LEU A CA 1
ATOM 827 C C . LEU A 1 111 ? -48.708 -1.594 -17.318 1.00 80.25 111 LEU A C 1
ATOM 829 O O . LEU A 1 111 ? -48.606 -0.465 -16.831 1.00 80.25 111 LEU A O 1
ATOM 833 N N . SER A 1 112 ? -49.332 -1.784 -18.481 1.00 80.38 112 SER A N 1
ATOM 834 C CA . SER A 1 112 ? -50.081 -0.727 -19.169 1.00 80.38 112 SER A CA 1
ATOM 835 C C . SER A 1 112 ? -51.497 -0.560 -18.605 1.00 80.38 112 SER A C 1
ATOM 837 O O . SER A 1 112 ? -52.096 0.499 -18.784 1.00 80.38 112 SER A O 1
ATOM 839 N N . TRP A 1 113 ? -52.004 -1.557 -17.870 1.00 82.69 113 TRP A N 1
ATOM 840 C CA . TRP A 1 113 ? -53.290 -1.515 -17.175 1.00 82.69 113 TRP A CA 1
ATOM 841 C C . TRP A 1 113 ? -53.152 -0.884 -15.775 1.00 82.69 113 TRP A C 1
ATOM 843 O O . TRP A 1 113 ? -52.179 -1.128 -15.059 1.00 82.69 113 TRP A O 1
ATOM 853 N N . ALA A 1 114 ? -54.127 -0.066 -15.359 1.00 72.44 114 ALA A N 1
ATOM 854 C CA . ALA A 1 114 ? -54.042 0.735 -14.126 1.00 72.44 114 ALA A CA 1
ATOM 855 C C . ALA A 1 114 ? -53.789 -0.101 -12.840 1.00 72.44 114 ALA A C 1
ATOM 857 O O . ALA A 1 114 ? -52.863 0.231 -12.099 1.00 72.44 114 ALA A O 1
ATOM 858 N N . PRO A 1 115 ? -54.506 -1.218 -12.603 1.00 75.69 115 PRO A N 1
ATOM 859 C CA . PRO A 1 115 ? -54.197 -2.185 -11.543 1.00 75.69 115 PRO A CA 1
ATOM 860 C C . PRO A 1 115 ? -52.776 -2.772 -11.547 1.00 75.69 115 PRO A C 1
ATOM 862 O O . PRO A 1 115 ? -52.227 -3.060 -10.487 1.00 75.69 115 PRO A O 1
ATOM 865 N N . GLY A 1 116 ? -52.153 -2.956 -12.716 1.00 77.38 116 GLY A N 1
ATOM 866 C CA . GLY A 1 116 ? -50.781 -3.469 -12.797 1.00 77.38 116 GLY A CA 1
ATOM 867 C C . GLY A 1 116 ? -49.757 -2.440 -12.312 1.00 77.38 116 GLY A C 1
ATOM 868 O O . GLY A 1 116 ? -48.796 -2.782 -11.620 1.00 77.38 116 GLY A O 1
ATOM 869 N N . ARG A 1 117 ? -49.999 -1.153 -12.602 1.00 75.81 117 ARG A N 1
ATOM 870 C CA . ARG A 1 117 ? -49.138 -0.047 -12.151 1.00 75.81 117 ARG A CA 1
ATOM 871 C C . ARG A 1 117 ? -49.164 0.137 -10.638 1.00 75.81 117 ARG A C 1
ATOM 873 O O . ARG A 1 117 ? -48.106 0.368 -10.062 1.00 75.81 117 ARG A O 1
ATOM 880 N N . SER A 1 118 ? -50.323 -0.001 -9.987 1.00 79.31 118 SER A N 1
ATOM 881 C CA . SER A 1 118 ? -50.418 0.172 -8.529 1.00 79.31 118 SER A CA 1
ATOM 882 C C . SER A 1 118 ? -49.604 -0.877 -7.765 1.00 79.31 118 SER A C 1
ATOM 884 O O . SER A 1 118 ? -48.913 -0.546 -6.800 1.00 79.31 118 SER A O 1
ATOM 886 N N . LEU A 1 119 ? -49.604 -2.126 -8.237 1.00 75.00 119 LEU A N 1
ATOM 887 C CA . LEU A 1 119 ? -48.801 -3.202 -7.646 1.00 75.00 119 LEU A CA 1
ATOM 888 C C . LEU A 1 119 ? -47.298 -2.976 -7.859 1.00 75.00 119 LEU A C 1
ATOM 890 O O . LEU A 1 119 ? -46.511 -3.144 -6.928 1.00 75.00 119 LEU A O 1
ATOM 894 N N . ALA A 1 120 ? -46.892 -2.515 -9.046 1.00 74.25 120 ALA A N 1
ATOM 895 C CA . ALA A 1 120 ? -45.502 -2.147 -9.305 1.00 74.25 120 ALA A CA 1
ATOM 896 C C . ALA A 1 120 ? -45.042 -0.988 -8.406 1.00 74.25 120 ALA A C 1
ATOM 898 O O . ALA A 1 120 ? -43.941 -1.033 -7.864 1.00 74.25 120 ALA A O 1
ATOM 899 N N . THR A 1 121 ? -45.892 0.020 -8.174 1.00 72.38 121 THR A N 1
ATOM 900 C CA . THR A 1 121 ? -45.562 1.126 -7.260 1.00 72.38 121 THR A CA 1
ATOM 901 C C . THR A 1 121 ? -45.429 0.678 -5.805 1.00 72.38 121 THR A C 1
ATOM 903 O O . THR A 1 121 ? -44.547 1.170 -5.106 1.00 72.38 121 THR A O 1
ATOM 906 N N . GLN A 1 122 ? -46.235 -0.290 -5.352 1.00 74.31 122 GLN A N 1
ATOM 907 C CA . GLN A 1 122 ? -46.099 -0.878 -4.015 1.00 74.31 122 GLN A CA 1
ATOM 908 C C . GLN A 1 122 ? -44.808 -1.696 -3.886 1.00 74.31 122 GLN A C 1
ATOM 910 O O . GLN A 1 122 ? -44.098 -1.565 -2.893 1.00 74.31 122 GLN A O 1
ATOM 915 N N . PHE A 1 123 ? -44.433 -2.465 -4.908 1.00 75.25 123 PHE A N 1
ATOM 916 C CA . PHE A 1 123 ? -43.155 -3.177 -4.918 1.00 75.25 123 PHE A CA 1
ATOM 917 C C . PHE A 1 123 ? -41.953 -2.220 -4.935 1.00 75.25 123 PHE A C 1
ATOM 919 O O . PHE A 1 123 ? -41.020 -2.385 -4.158 1.00 75.25 123 PHE A O 1
ATOM 926 N N . LEU A 1 124 ? -41.990 -1.167 -5.756 1.00 73.62 124 LEU A N 1
ATOM 927 C CA . LEU A 1 124 ? -40.934 -0.147 -5.785 1.00 73.62 124 LEU A CA 1
ATOM 928 C C . LEU A 1 124 ? -40.839 0.643 -4.472 1.00 73.62 124 LEU A C 1
ATOM 930 O O . LEU A 1 124 ? -39.767 1.146 -4.143 1.00 73.62 124 LEU A O 1
ATOM 934 N N . SER A 1 125 ? -41.922 0.718 -3.692 1.00 72.75 125 SER A N 1
ATOM 935 C CA . SER A 1 125 ? -41.888 1.319 -2.357 1.00 72.75 125 SER A CA 1
ATOM 936 C C . SER A 1 125 ? -41.084 0.497 -1.341 1.00 72.75 125 SER A C 1
ATOM 938 O O . SER A 1 125 ? -40.504 1.092 -0.439 1.00 72.75 125 SER A O 1
ATOM 940 N N . LEU A 1 126 ? -40.941 -0.825 -1.538 1.00 68.88 126 LEU A N 1
ATOM 941 C CA . LEU A 1 126 ? -40.053 -1.671 -0.721 1.00 68.88 126 LEU A CA 1
ATOM 942 C C . LEU A 1 126 ? -38.569 -1.345 -0.940 1.00 68.88 126 LEU A C 1
ATOM 944 O O . LEU A 1 126 ? -37.753 -1.573 -0.055 1.00 68.88 126 LEU A O 1
ATOM 948 N N . PHE A 1 127 ? -38.220 -0.791 -2.103 1.00 64.00 127 PHE A N 1
ATOM 949 C CA . PHE A 1 127 ? -36.858 -0.358 -2.428 1.00 64.00 127 PHE A CA 1
ATOM 950 C C . PHE A 1 127 ? -36.638 1.139 -2.198 1.00 64.00 127 PHE A C 1
ATOM 952 O O . PHE A 1 127 ? -35.627 1.699 -2.630 1.00 64.00 127 PHE A O 1
ATOM 959 N N . ARG A 1 128 ? -37.570 1.822 -1.524 1.00 63.97 128 ARG A N 1
ATOM 960 C CA . ARG A 1 128 ? -37.389 3.227 -1.175 1.00 63.97 128 ARG A CA 1
ATOM 961 C C . ARG A 1 128 ? -36.306 3.310 -0.102 1.00 63.97 128 ARG A C 1
ATOM 963 O O . ARG A 1 128 ? -36.505 2.876 1.024 1.00 63.97 128 ARG A O 1
ATOM 970 N N . MET A 1 129 ? -35.150 3.850 -0.480 1.00 59.53 129 MET A N 1
ATOM 971 C CA . MET A 1 129 ? -34.016 4.125 0.406 1.00 59.53 129 MET A CA 1
ATOM 972 C C . MET A 1 129 ? -34.488 5.012 1.573 1.00 59.53 129 MET A C 1
ATOM 974 O O . MET A 1 129 ? -34.589 6.228 1.424 1.00 59.53 129 MET A O 1
ATOM 978 N N . GLU A 1 130 ? -34.852 4.418 2.713 1.00 55.62 130 GLU A N 1
ATOM 979 C CA . GLU A 1 130 ? -35.552 5.149 3.778 1.00 55.62 130 GLU A CA 1
ATOM 980 C C . GLU A 1 130 ? -34.651 6.112 4.559 1.00 55.62 130 GLU A C 1
ATOM 982 O O . GLU A 1 130 ? -35.151 7.106 5.084 1.00 55.62 130 GLU A O 1
ATOM 987 N N . LYS A 1 131 ? -33.332 5.888 4.640 1.00 51.56 131 LYS A N 1
ATOM 988 C CA . LYS A 1 131 ? -32.444 6.762 5.428 1.00 51.56 131 LYS A CA 1
ATOM 989 C C . LYS A 1 131 ? -31.030 6.840 4.853 1.00 51.56 131 LYS A C 1
ATOM 991 O O . LYS A 1 131 ? -30.185 6.009 5.156 1.00 51.56 131 LYS A O 1
ATOM 996 N N . ILE A 1 132 ? -30.743 7.903 4.103 1.00 51.25 132 ILE A N 1
ATOM 997 C CA . ILE A 1 132 ? -29.378 8.440 4.010 1.00 51.25 132 ILE A CA 1
ATOM 998 C C . ILE A 1 132 ? -29.294 9.529 5.080 1.00 51.25 132 ILE A C 1
ATOM 1000 O O . ILE A 1 132 ? -29.843 10.615 4.907 1.00 51.25 132 ILE A O 1
ATOM 1004 N N . GLN A 1 133 ? -28.682 9.221 6.224 1.00 50.53 133 GLN A N 1
ATOM 1005 C CA . GLN A 1 133 ? -28.467 10.190 7.299 1.00 50.53 133 GLN A CA 1
ATOM 1006 C C . GLN A 1 133 ? -26.978 10.496 7.407 1.00 50.53 133 GLN A C 1
ATOM 1008 O O . GLN A 1 133 ? -26.170 9.633 7.735 1.00 50.53 133 GLN A O 1
ATOM 1013 N N . VAL A 1 134 ? -26.634 11.743 7.092 1.00 52.25 134 VAL A N 1
ATOM 1014 C CA . VAL A 1 134 ? -25.275 12.274 7.192 1.00 52.25 134 VAL A CA 1
ATOM 1015 C C . VAL A 1 134 ? -24.910 12.373 8.670 1.00 52.25 134 VAL A C 1
ATOM 1017 O O . VAL A 1 134 ? -25.483 13.178 9.407 1.00 52.25 134 VAL A O 1
ATOM 1020 N N . VAL A 1 135 ? -23.964 11.545 9.108 1.00 57.19 135 VAL A N 1
ATOM 1021 C CA . VAL A 1 135 ? -23.342 11.666 10.428 1.00 57.19 135 VAL A CA 1
ATOM 1022 C C . VAL A 1 135 ? -22.528 12.956 10.424 1.00 57.19 135 VAL A C 1
ATOM 1024 O O . VAL A 1 135 ? -21.538 13.068 9.704 1.00 57.19 135 VAL A O 1
ATOM 1027 N N . LYS A 1 136 ? -22.977 13.965 11.178 1.00 53.78 136 LYS A N 1
ATOM 1028 C CA . LYS A 1 136 ? -22.256 15.234 11.317 1.00 53.78 136 LYS A CA 1
ATOM 1029 C C . LYS A 1 136 ? -21.063 15.033 12.246 1.00 53.78 136 LYS A C 1
ATOM 1031 O O . LYS A 1 136 ? -21.163 15.303 13.437 1.00 53.78 136 LYS A O 1
ATOM 1036 N N . ILE A 1 137 ? -19.956 14.548 11.701 1.00 58.28 137 ILE A N 1
ATOM 1037 C CA . ILE A 1 137 ? -18.648 14.766 12.317 1.00 58.28 137 ILE A CA 1
ATOM 1038 C C . ILE A 1 137 ? -18.312 16.237 12.063 1.00 58.28 137 ILE A C 1
ATOM 1040 O O . ILE A 1 137 ? -18.328 16.673 10.908 1.00 58.28 137 ILE A O 1
ATOM 1044 N N . THR A 1 138 ? -18.120 17.028 13.120 1.00 66.50 138 THR A N 1
ATOM 1045 C CA . THR A 1 138 ? -17.835 18.455 12.933 1.00 66.50 138 THR A CA 1
ATOM 1046 C C . THR A 1 138 ? -16.393 18.636 12.435 1.00 66.50 138 THR A C 1
ATOM 1048 O O . THR A 1 138 ? -15.515 17.856 12.817 1.00 66.50 138 THR A O 1
ATOM 1051 N N . PRO A 1 139 ? -16.113 19.618 11.559 1.00 68.62 139 PRO A N 1
ATOM 1052 C CA . PRO A 1 139 ? -14.744 19.925 11.135 1.00 68.62 139 PRO A CA 1
ATOM 1053 C C . PRO A 1 139 ? -13.798 20.180 12.317 1.00 68.62 139 PRO A C 1
ATOM 1055 O O . PRO A 1 139 ? -12.614 19.861 12.249 1.00 68.62 139 PRO A O 1
ATOM 1058 N N . GLU A 1 140 ? -14.327 20.711 13.419 1.00 70.31 140 GLU A N 1
ATOM 1059 C CA . GLU A 1 140 ? -13.595 20.962 14.655 1.00 70.31 140 GLU A CA 1
ATOM 1060 C C . GLU A 1 140 ? -13.168 19.662 15.349 1.00 70.31 140 GLU A C 1
ATOM 1062 O O . GLU A 1 140 ? -12.023 19.565 15.793 1.00 70.31 140 GLU A O 1
ATOM 1067 N N . ASP A 1 141 ? -14.043 18.649 15.388 1.00 68.25 141 ASP A N 1
ATOM 1068 C CA . ASP A 1 141 ? -13.711 17.330 15.943 1.00 68.25 141 ASP A CA 1
ATOM 1069 C C . ASP A 1 141 ? -12.613 16.647 15.103 1.00 68.25 141 ASP A C 1
ATOM 1071 O O . ASP A 1 141 ? -11.697 16.031 15.649 1.00 68.25 141 ASP A O 1
ATOM 1075 N N . MET A 1 142 ? -12.648 16.808 13.771 1.00 73.75 142 MET A N 1
ATOM 1076 C CA . MET A 1 142 ? -11.597 16.296 12.878 1.00 73.75 142 MET A CA 1
ATOM 1077 C C . MET A 1 142 ? -10.262 17.000 13.096 1.00 73.75 142 MET A C 1
ATOM 1079 O O . MET A 1 142 ? -9.240 16.330 13.196 1.00 73.75 142 MET A O 1
ATOM 1083 N N . ALA A 1 143 ? -10.267 18.325 13.244 1.00 76.62 143 ALA A N 1
ATOM 1084 C CA . ALA A 1 143 ? -9.052 19.090 13.508 1.00 76.62 143 ALA A CA 1
ATOM 1085 C C . ALA A 1 143 ? -8.432 18.757 14.879 1.00 76.62 143 ALA A C 1
ATOM 1087 O O . ALA A 1 143 ? -7.211 18.806 15.034 1.00 76.62 143 ALA A O 1
ATOM 1088 N N . GLN A 1 144 ? -9.247 18.425 15.888 1.00 71.75 144 GLN A N 1
ATOM 1089 C CA . GLN A 1 144 ? -8.753 17.973 17.193 1.00 71.75 144 GLN A CA 1
ATOM 1090 C C . GLN A 1 144 ? -8.130 16.579 17.112 1.00 71.75 144 GLN A C 1
ATOM 1092 O O . GLN A 1 144 ? -7.028 16.379 17.618 1.00 71.75 144 GLN A O 1
ATOM 1097 N N . LEU A 1 145 ? -8.788 15.641 16.428 1.00 75.44 145 LEU A N 1
ATOM 1098 C CA . LEU A 1 145 ? -8.248 14.299 16.212 1.00 75.44 145 LEU A CA 1
ATOM 1099 C C . LEU A 1 145 ? -6.960 14.346 15.384 1.00 75.44 145 LEU A C 1
ATOM 1101 O O . LEU A 1 145 ? -5.969 13.727 15.754 1.00 75.44 145 LEU A O 1
ATOM 1105 N N . GLU A 1 146 ? -6.926 15.144 14.321 1.00 75.75 146 GLU A N 1
ATOM 1106 C CA . GLU A 1 146 ? -5.737 15.322 13.488 1.00 75.75 146 GLU A CA 1
ATOM 1107 C C . GLU A 1 146 ? -4.535 15.831 14.302 1.00 75.75 146 GLU A C 1
ATOM 1109 O O . GLU A 1 146 ? -3.428 15.319 14.151 1.00 75.75 146 GLU A O 1
ATOM 1114 N N . LYS A 1 147 ? -4.742 16.769 15.235 1.00 76.69 147 LYS A N 1
ATOM 1115 C CA . LYS A 1 147 ? -3.677 17.234 16.143 1.00 76.69 147 LYS A CA 1
ATOM 1116 C C . LYS A 1 147 ? -3.180 16.144 17.094 1.00 76.69 147 LYS A C 1
ATOM 1118 O O . LYS A 1 147 ? -1.972 16.056 17.313 1.00 76.69 147 LYS A O 1
ATOM 1123 N N . LEU A 1 148 ? -4.079 15.311 17.623 1.00 74.44 148 LEU A N 1
ATOM 1124 C CA . LEU A 1 148 ? -3.703 14.182 18.480 1.00 74.44 148 LEU A CA 1
ATOM 1125 C C . LEU A 1 148 ? -2.828 13.169 17.733 1.00 74.44 148 LEU A C 1
ATOM 1127 O O . LEU A 1 148 ? -1.814 12.719 18.265 1.00 74.44 148 LEU A O 1
ATOM 1131 N N . PHE A 1 149 ? -3.196 12.840 16.491 1.00 74.38 149 PHE A N 1
ATOM 1132 C CA . PHE A 1 149 ? -2.485 11.851 15.677 1.00 74.38 149 PHE A CA 1
ATOM 1133 C C . PHE A 1 149 ? -1.203 12.391 15.024 1.00 74.38 149 PHE A C 1
ATOM 1135 O O . PHE A 1 149 ? -0.287 11.614 14.768 1.00 74.38 149 PHE A O 1
ATOM 1142 N N . ASN A 1 150 ? -1.076 13.709 14.833 1.00 72.19 150 ASN A N 1
ATOM 1143 C CA . ASN A 1 150 ? 0.122 14.352 14.272 1.00 72.19 150 ASN A CA 1
ATOM 1144 C C . ASN A 1 150 ? 1.268 14.556 15.289 1.00 72.19 150 ASN A C 1
ATOM 1146 O O . ASN A 1 150 ? 2.127 15.418 15.103 1.00 72.19 150 ASN A O 1
ATOM 1150 N N . GLY A 1 151 ? 1.312 13.750 16.355 1.00 63.53 151 GLY A N 1
ATOM 1151 C CA . GLY A 1 151 ? 2.488 13.617 17.223 1.00 63.53 151 GLY A CA 1
ATOM 1152 C C . GLY A 1 151 ? 2.509 14.487 18.479 1.00 63.53 151 GLY A C 1
ATOM 1153 O O . GLY A 1 151 ? 3.509 14.470 19.191 1.00 63.53 151 GLY A O 1
ATOM 1154 N N . GLN A 1 152 ? 1.437 15.226 18.788 1.00 62.34 152 GLN A N 1
ATOM 1155 C CA . GLN A 1 152 ? 1.327 15.923 20.079 1.00 62.34 152 GLN A CA 1
ATOM 1156 C C . GLN A 1 152 ? 0.857 14.993 21.205 1.00 62.34 152 GLN A C 1
ATOM 1158 O O . GLN A 1 152 ? 1.144 15.267 22.370 1.00 62.34 152 GLN A O 1
ATOM 1163 N N . GLY A 1 153 ? 0.177 13.890 20.863 1.00 67.19 153 GLY A N 1
ATOM 1164 C CA . GLY A 1 153 ? -0.502 13.047 21.842 1.00 67.19 153 GLY A CA 1
ATOM 1165 C C . GLY A 1 153 ? -1.515 13.842 22.673 1.00 67.19 153 GLY A C 1
ATOM 1166 O O . GLY A 1 153 ? -1.827 14.999 22.380 1.00 67.19 153 GLY A O 1
ATOM 1167 N N . GLY A 1 154 ? -2.036 13.221 23.723 1.00 77.06 154 GLY A N 1
ATOM 1168 C CA . GLY A 1 154 ? -2.959 13.851 24.663 1.00 77.06 154 GLY A CA 1
ATOM 1169 C C . GLY A 1 154 ? -4.381 13.324 24.543 1.00 77.06 154 GLY A C 1
ATOM 1170 O O . GLY A 1 154 ? -4.623 12.233 24.032 1.00 77.06 154 GLY A O 1
ATOM 1171 N N . GLU A 1 155 ? -5.329 14.096 25.056 1.00 77.44 155 GLU A N 1
ATOM 1172 C CA . GLU A 1 155 ? -6.710 13.661 25.227 1.00 77.44 155 GLU A CA 1
ATOM 1173 C C . GLU A 1 155 ? -7.663 14.559 24.437 1.00 77.44 155 GLU A C 1
ATOM 1175 O O . GLU A 1 155 ? -7.562 15.786 24.490 1.00 77.44 155 GLU A O 1
ATOM 1180 N N . ALA A 1 156 ? -8.630 13.953 23.751 1.00 78.19 156 ALA A N 1
ATOM 1181 C CA . ALA A 1 156 ? -9.776 14.660 23.191 1.00 78.19 156 ALA A CA 1
ATOM 1182 C C . ALA A 1 156 ? -11.079 13.988 23.608 1.00 78.19 156 ALA A C 1
ATOM 1184 O O . ALA A 1 156 ? -11.201 12.764 23.667 1.00 78.19 156 ALA A O 1
ATOM 1185 N N . GLU A 1 157 ? -12.085 14.814 23.865 1.00 75.62 157 GLU A N 1
ATOM 1186 C CA . GLU A 1 157 ? -13.450 14.360 24.069 1.00 75.62 157 GLU A CA 1
ATOM 1187 C C . GLU A 1 157 ? -14.201 14.462 22.740 1.00 75.62 157 GLU A C 1
ATOM 1189 O O . GLU A 1 157 ? -14.450 15.555 22.230 1.00 75.62 157 GLU A O 1
ATOM 1194 N N . ILE A 1 158 ? -14.570 13.317 22.166 1.00 75.50 158 ILE A N 1
ATOM 1195 C CA . ILE A 1 158 ? -15.419 13.276 20.980 1.00 75.50 158 ILE A CA 1
ATOM 1196 C C . ILE A 1 158 ? -16.861 13.453 21.446 1.00 75.50 158 ILE A C 1
ATOM 1198 O O . ILE A 1 158 ? -17.456 12.566 22.075 1.00 75.50 158 ILE A O 1
ATOM 1202 N N . LYS A 1 159 ? -17.448 14.603 21.104 1.00 70.25 159 LYS A N 1
ATOM 1203 C CA . LYS A 1 159 ? -18.822 14.953 21.477 1.00 70.25 159 LYS A CA 1
ATOM 1204 C C . LYS A 1 159 ? -19.793 13.831 21.100 1.00 70.25 159 LYS A C 1
ATOM 1206 O O . LYS A 1 159 ? -19.947 13.502 19.929 1.00 70.25 159 LYS A O 1
ATOM 1211 N N . ASN A 1 160 ? -20.508 13.316 22.102 1.00 70.44 160 ASN A N 1
ATOM 1212 C CA . ASN A 1 160 ? -21.508 12.236 22.025 1.00 70.44 160 ASN A CA 1
ATOM 1213 C C . ASN A 1 160 ? -20.981 10.800 21.893 1.00 70.44 160 ASN A C 1
ATOM 1215 O O . ASN A 1 160 ? -21.803 9.884 21.879 1.00 70.44 160 ASN A O 1
ATOM 1219 N N . PHE A 1 161 ? -19.665 10.587 21.831 1.00 74.12 161 PHE A N 1
ATOM 1220 C CA . PHE A 1 161 ? -19.103 9.254 21.590 1.00 74.12 161 PHE A CA 1
ATOM 1221 C C . PHE A 1 161 ? -18.136 8.791 22.686 1.00 74.12 161 PHE A C 1
ATOM 1223 O O . PHE A 1 161 ? -18.108 7.600 22.986 1.00 74.12 161 PHE A O 1
ATOM 1230 N N . GLY A 1 162 ? -17.417 9.700 23.350 1.00 81.69 162 GLY A N 1
ATOM 1231 C CA . GLY A 1 162 ? -16.560 9.358 24.489 1.00 81.69 162 GLY A CA 1
ATOM 1232 C C . GLY A 1 162 ? -15.219 10.082 24.475 1.00 81.69 162 GLY A C 1
ATOM 1233 O O . GLY A 1 162 ? -15.043 11.069 23.763 1.00 81.69 162 GLY A O 1
ATOM 1234 N N . ARG A 1 163 ? -14.267 9.584 25.265 1.00 83.94 163 ARG A N 1
ATOM 1235 C CA . ARG A 1 163 ? -12.917 10.147 25.400 1.00 83.94 163 ARG A CA 1
ATOM 1236 C C . ARG A 1 163 ? -11.912 9.295 24.632 1.00 83.94 163 ARG A C 1
ATOM 1238 O O . ARG A 1 163 ? -11.942 8.074 24.746 1.00 83.94 163 ARG A O 1
ATOM 1245 N N . VAL A 1 164 ? -11.026 9.939 23.880 1.00 84.00 164 VAL A N 1
ATOM 1246 C CA . VAL A 1 164 ? -9.868 9.313 23.231 1.00 84.00 164 VAL A CA 1
ATOM 1247 C C . VAL A 1 164 ? -8.604 9.879 23.862 1.00 84.00 164 VAL A C 1
ATOM 1249 O O . VAL A 1 164 ? -8.442 11.095 23.939 1.00 84.00 164 VAL A O 1
ATOM 1252 N N . GLU A 1 165 ? -7.705 9.002 24.283 1.00 83.75 165 GLU A N 1
ATOM 1253 C CA . GLU A 1 165 ? -6.364 9.339 24.745 1.00 83.75 165 GLU A CA 1
ATOM 1254 C C . GLU A 1 165 ? -5.348 8.716 23.784 1.00 83.75 165 GLU A C 1
ATOM 1256 O O . GLU A 1 165 ? -5.392 7.520 23.508 1.00 83.75 165 GLU A O 1
ATOM 1261 N N . VAL A 1 166 ? -4.445 9.530 23.243 1.00 84.31 166 VAL A N 1
ATOM 1262 C CA . VAL A 1 166 ? -3.377 9.089 22.344 1.00 84.31 166 VAL A CA 1
ATOM 1263 C C . VAL A 1 166 ? -2.046 9.291 23.051 1.00 84.31 166 VAL A C 1
ATOM 1265 O O . VAL A 1 166 ? -1.607 10.419 23.279 1.00 84.31 166 VAL A O 1
ATOM 1268 N N . GLN A 1 167 ? -1.384 8.191 23.383 1.00 81.69 167 GLN A N 1
ATOM 1269 C CA . GLN A 1 167 ? -0.048 8.193 23.960 1.00 81.69 167 GLN A CA 1
ATOM 1270 C C . GLN A 1 167 ? 0.969 7.949 22.848 1.00 81.69 167 GLN A C 1
ATOM 1272 O O . GLN A 1 167 ? 1.125 6.833 22.345 1.00 81.69 167 GLN A O 1
ATOM 1277 N N . CYS A 1 168 ? 1.653 9.018 22.445 1.00 77.69 168 CYS A N 1
ATOM 1278 C CA . CYS A 1 168 ? 2.763 8.928 21.508 1.00 77.69 168 CYS A CA 1
ATOM 1279 C C . CYS A 1 168 ? 4.044 8.511 22.252 1.00 77.69 168 CYS A C 1
ATOM 1281 O O . CYS A 1 168 ? 4.335 9.062 23.317 1.00 77.69 168 CYS A O 1
ATOM 1283 N N . PRO A 1 169 ? 4.833 7.571 21.709 1.00 75.75 169 PRO A N 1
ATOM 1284 C CA . PRO A 1 169 ? 6.136 7.237 22.269 1.00 75.75 169 PRO A CA 1
ATOM 1285 C C . PRO A 1 169 ? 7.069 8.455 22.232 1.00 75.75 169 PRO A C 1
ATOM 1287 O O . PRO A 1 169 ? 7.052 9.234 21.278 1.00 75.75 169 PRO A O 1
ATOM 1290 N N . ALA A 1 170 ? 7.904 8.604 23.266 1.00 72.31 170 ALA A N 1
ATOM 1291 C CA . ALA A 1 170 ? 8.837 9.729 23.392 1.00 72.31 170 ALA A CA 1
ATOM 1292 C C . ALA A 1 170 ? 9.846 9.799 22.229 1.00 72.31 170 ALA A C 1
ATOM 1294 O O . ALA A 1 170 ? 10.232 10.887 21.807 1.00 72.31 170 ALA A O 1
ATOM 1295 N N . GLU A 1 171 ? 10.232 8.642 21.685 1.00 77.94 171 GLU A N 1
ATOM 1296 C CA . GLU A 1 171 ? 11.044 8.524 20.477 1.00 77.94 171 GLU A CA 1
ATOM 1297 C C . GLU A 1 171 ? 10.272 7.720 19.420 1.00 77.94 171 GLU A C 1
ATOM 1299 O O . GLU A 1 171 ? 10.289 6.490 19.446 1.00 77.94 171 GLU A O 1
ATOM 1304 N N . PRO A 1 172 ? 9.599 8.378 18.457 1.00 74.94 172 PRO A N 1
ATOM 1305 C CA . PRO A 1 172 ? 8.789 7.679 17.459 1.00 74.94 172 PRO A CA 1
ATOM 1306 C C . PRO A 1 172 ? 9.625 6.808 16.520 1.00 74.94 172 PRO A C 1
ATOM 1308 O O . PRO A 1 172 ? 9.093 5.892 15.904 1.00 74.94 172 PRO A O 1
ATOM 1311 N N . ARG A 1 173 ? 10.933 7.073 16.403 1.00 81.31 173 ARG A N 1
ATOM 1312 C CA . ARG A 1 173 ? 11.859 6.307 15.564 1.00 81.31 173 ARG A CA 1
ATOM 1313 C C . ARG A 1 173 ? 13.094 5.931 16.354 1.00 81.31 173 ARG A C 1
ATOM 1315 O O . ARG A 1 173 ? 13.948 6.775 16.614 1.00 81.31 173 ARG A O 1
ATOM 1322 N N . VAL A 1 174 ? 13.221 4.644 16.647 1.00 84.31 174 VAL A N 1
ATOM 1323 C CA . VAL A 1 174 ? 14.386 4.098 17.341 1.00 84.31 174 VAL A CA 1
ATOM 1324 C C . VAL A 1 174 ? 15.300 3.454 16.310 1.00 84.31 174 VAL A C 1
ATOM 1326 O O . VAL A 1 174 ? 14.865 2.604 15.530 1.00 84.31 174 VAL A O 1
ATOM 1329 N N . LYS A 1 175 ? 16.573 3.861 16.280 1.00 85.00 175 LYS A N 1
ATOM 1330 C CA . LYS A 1 175 ? 17.591 3.172 15.479 1.00 85.00 175 LYS A CA 1
ATOM 1331 C C . LYS A 1 175 ? 17.965 1.869 16.168 1.00 85.00 175 LYS A C 1
ATOM 1333 O O . LYS A 1 175 ? 18.326 1.880 17.341 1.00 85.00 175 LYS A O 1
ATOM 1338 N N . VAL A 1 176 ? 17.899 0.767 15.437 1.00 83.56 176 VAL A N 1
ATOM 1339 C CA . VAL A 1 176 ? 18.060 -0.577 15.994 1.00 83.56 176 VAL A CA 1
ATOM 1340 C C . VAL A 1 176 ? 19.050 -1.398 15.182 1.00 83.56 176 VAL A C 1
ATOM 1342 O O . VAL A 1 176 ? 19.284 -1.154 13.999 1.00 83.56 176 VAL A O 1
ATOM 1345 N N . ASN A 1 177 ? 19.638 -2.398 15.829 1.00 82.25 177 ASN A N 1
ATOM 1346 C CA . ASN A 1 177 ? 20.408 -3.437 15.149 1.00 82.25 177 ASN A CA 1
ATOM 1347 C C . ASN A 1 177 ? 19.438 -4.472 14.531 1.00 82.25 177 ASN A C 1
ATOM 1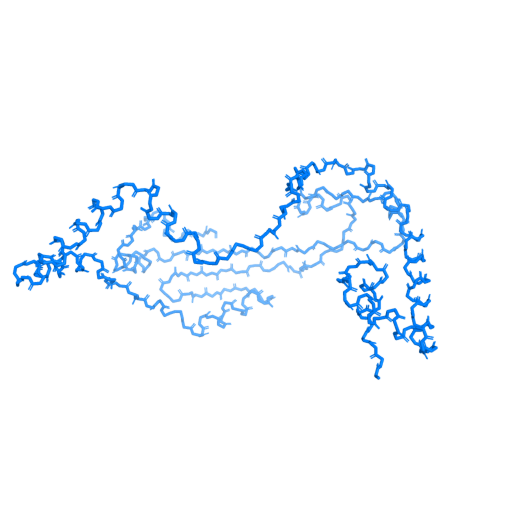349 O O . ASN A 1 177 ? 18.380 -4.701 15.121 1.00 82.25 177 ASN A O 1
ATOM 1353 N N . PRO A 1 178 ? 19.774 -5.135 13.405 1.00 76.50 178 PRO A N 1
ATOM 1354 C CA . PRO A 1 178 ? 18.981 -6.238 12.847 1.00 76.50 178 PRO A CA 1
ATOM 1355 C C . PRO A 1 178 ? 18.415 -7.235 13.879 1.00 76.50 178 PRO A C 1
ATOM 1357 O O . PRO A 1 178 ? 17.247 -7.604 13.799 1.00 76.50 178 PRO A O 1
ATOM 1360 N N . ALA A 1 179 ? 19.196 -7.612 14.900 1.00 76.25 179 ALA A N 1
ATOM 1361 C CA . ALA A 1 179 ? 18.758 -8.552 15.940 1.00 76.25 179 ALA A CA 1
ATOM 1362 C C . ALA A 1 179 ? 17.630 -8.015 16.850 1.00 76.25 179 ALA A C 1
ATOM 1364 O O . ALA A 1 179 ? 16.879 -8.788 17.439 1.00 76.25 179 ALA A O 1
ATOM 1365 N N . GLN A 1 180 ? 17.501 -6.692 16.976 1.00 80.12 180 GLN A N 1
ATOM 1366 C CA . GLN A 1 180 ? 16.511 -6.031 17.836 1.00 80.12 180 GLN A CA 1
ATOM 1367 C C . GLN A 1 180 ? 15.172 -5.788 17.121 1.00 80.12 180 GLN A C 1
ATOM 1369 O O . GLN A 1 180 ? 14.171 -5.501 17.775 1.00 80.12 180 GLN A O 1
ATOM 1374 N N . VAL A 1 181 ? 15.129 -5.935 15.791 1.00 84.31 181 VAL A N 1
ATOM 1375 C CA . VAL A 1 181 ? 13.916 -5.720 14.984 1.00 84.31 181 VAL A CA 1
ATOM 1376 C C . VAL A 1 181 ? 12.816 -6.702 15.375 1.00 84.31 181 VAL A C 1
ATOM 1378 O O . VAL A 1 181 ? 11.678 -6.284 15.583 1.00 84.31 181 VAL A O 1
ATOM 1381 N N . ALA A 1 182 ? 13.159 -7.979 15.561 1.00 84.62 182 ALA A N 1
ATOM 1382 C CA . ALA A 1 182 ? 12.197 -9.009 15.948 1.00 84.62 182 ALA A CA 1
ATOM 1383 C C . ALA A 1 182 ? 11.566 -8.732 17.318 1.00 84.62 182 ALA A C 1
ATOM 1385 O O . ALA A 1 182 ? 10.367 -8.924 17.491 1.00 84.62 182 ALA A O 1
ATOM 1386 N N . ALA A 1 183 ? 12.349 -8.220 18.271 1.00 84.00 183 ALA A N 1
ATOM 1387 C CA . ALA A 1 183 ? 11.855 -7.895 19.606 1.00 84.00 183 ALA A CA 1
ATOM 1388 C C . ALA A 1 183 ? 10.891 -6.695 19.610 1.00 84.00 183 ALA A C 1
ATOM 1390 O O . ALA A 1 183 ? 9.957 -6.674 20.404 1.00 84.00 183 ALA A O 1
ATOM 1391 N N . LEU A 1 184 ? 11.112 -5.704 18.738 1.00 80.50 184 LEU A N 1
ATOM 1392 C CA . LEU A 1 184 ? 10.339 -4.455 18.728 1.00 80.50 184 LEU A CA 1
ATOM 1393 C C . LEU A 1 184 ? 9.159 -4.455 17.751 1.00 80.50 184 LEU A C 1
ATOM 1395 O O . LEU A 1 184 ? 8.172 -3.774 18.000 1.00 80.50 184 LEU A O 1
ATOM 1399 N N . SER A 1 185 ? 9.255 -5.192 16.644 1.00 81.38 185 SER A N 1
ATOM 1400 C CA . SER A 1 185 ? 8.224 -5.221 15.595 1.00 81.38 185 SER A CA 1
ATOM 1401 C C . SER A 1 185 ? 7.518 -6.571 15.458 1.00 81.38 185 SER A C 1
ATOM 1403 O O . SER A 1 185 ? 6.526 -6.669 14.743 1.00 81.38 185 SER A O 1
ATOM 1405 N N . GLY A 1 186 ? 8.042 -7.632 16.085 1.00 81.38 186 GLY A N 1
ATOM 1406 C CA . GLY A 1 186 ? 7.593 -9.007 15.849 1.00 81.38 186 GLY A CA 1
ATOM 1407 C C . GLY A 1 186 ? 7.984 -9.567 14.475 1.00 81.38 186 GLY A C 1
ATOM 1408 O O . GLY A 1 186 ? 7.699 -10.729 14.190 1.00 81.38 186 GLY A O 1
ATOM 1409 N N . LEU A 1 187 ? 8.646 -8.774 13.623 1.00 80.75 187 LEU A N 1
ATOM 1410 C CA . LEU A 1 187 ? 9.070 -9.177 12.286 1.00 80.75 187 LEU A CA 1
ATOM 1411 C C . LEU A 1 187 ? 10.491 -9.738 12.313 1.00 80.75 187 LEU A C 1
ATOM 1413 O O . LEU A 1 187 ? 11.420 -9.109 12.824 1.00 80.75 187 LEU A O 1
ATOM 1417 N N . GLN A 1 188 ? 10.671 -10.913 11.713 1.00 80.06 188 GLN A N 1
ATOM 1418 C CA . GLN A 1 188 ? 12.002 -11.444 11.448 1.00 80.06 188 GLN A CA 1
ATOM 1419 C C . GLN A 1 188 ? 12.574 -10.744 10.220 1.00 80.06 188 GLN A C 1
ATOM 1421 O O . GLN A 1 188 ? 12.015 -10.827 9.128 1.00 80.06 188 GLN A O 1
ATOM 1426 N N . LEU A 1 189 ? 13.675 -10.021 10.414 1.00 78.00 189 LEU A N 1
ATOM 1427 C CA . LEU A 1 189 ? 14.358 -9.340 9.327 1.00 78.00 189 LEU A CA 1
ATOM 1428 C C . LEU A 1 189 ? 15.438 -10.251 8.742 1.00 78.00 189 LEU A C 1
ATOM 1430 O O . LEU A 1 189 ? 16.480 -10.462 9.363 1.00 78.00 189 LEU A O 1
ATOM 1434 N N . GLU A 1 190 ? 15.212 -10.733 7.526 1.00 75.75 190 GLU A N 1
ATOM 1435 C CA . GLU A 1 190 ? 16.232 -11.420 6.737 1.00 75.75 190 GLU A CA 1
ATOM 1436 C C . GLU A 1 190 ? 16.973 -10.404 5.866 1.00 75.75 190 GLU A C 1
ATOM 1438 O O . GLU A 1 190 ? 16.415 -9.815 4.939 1.00 75.75 190 GLU A O 1
ATOM 1443 N N . LEU A 1 191 ? 18.244 -10.167 6.184 1.00 73.56 191 LEU A N 1
ATOM 1444 C CA . LEU A 1 191 ? 19.116 -9.329 5.369 1.00 73.56 191 LEU A CA 1
ATOM 1445 C C . LEU A 1 191 ? 19.927 -10.213 4.418 1.00 73.56 191 LEU A C 1
ATOM 1447 O O . LEU A 1 191 ? 20.584 -11.146 4.885 1.00 73.56 191 LEU A O 1
ATOM 1451 N N . PRO A 1 192 ? 19.950 -9.904 3.111 1.00 71.69 192 PRO A N 1
ATOM 1452 C CA . PRO A 1 192 ? 20.841 -10.573 2.170 1.00 71.69 192 PRO A CA 1
ATOM 1453 C C . PRO A 1 192 ? 22.300 -10.476 2.623 1.00 71.69 192 PRO A C 1
ATOM 1455 O O . PRO A 1 192 ? 22.738 -9.431 3.118 1.00 71.69 192 PRO A O 1
ATOM 1458 N N . ALA A 1 193 ? 23.060 -11.561 2.456 1.00 71.19 193 ALA A N 1
ATOM 1459 C CA . ALA A 1 193 ? 24.447 -11.654 2.916 1.00 71.19 193 ALA A CA 1
ATOM 1460 C C . ALA A 1 193 ? 25.331 -10.561 2.289 1.00 71.19 193 ALA A 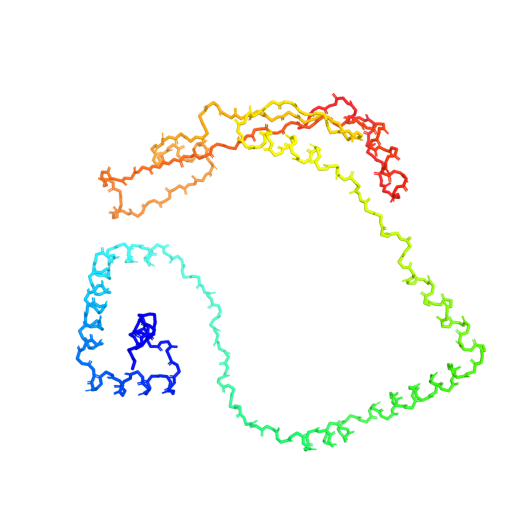C 1
ATOM 1462 O O . ALA A 1 193 ? 26.212 -10.018 2.951 1.00 71.19 193 ALA A O 1
ATOM 1463 N N . THR A 1 194 ? 25.023 -10.150 1.057 1.00 67.31 194 THR A N 1
ATOM 1464 C CA . THR A 1 194 ? 25.628 -8.998 0.366 1.00 67.31 194 THR A CA 1
ATOM 1465 C C . THR A 1 194 ? 25.513 -7.654 1.098 1.00 67.31 194 THR A C 1
ATOM 1467 O O . THR A 1 194 ? 26.327 -6.753 0.847 1.00 67.31 194 THR A O 1
ATOM 1470 N N . LEU A 1 195 ? 24.522 -7.500 1.981 1.00 66.19 195 LEU A N 1
ATOM 1471 C CA . LEU A 1 195 ? 24.279 -6.307 2.801 1.00 66.19 195 LEU A CA 1
ATOM 1472 C C . LEU A 1 195 ? 24.729 -6.482 4.259 1.00 66.19 195 LEU A C 1
ATOM 1474 O O . LEU A 1 195 ? 24.935 -5.482 4.952 1.00 66.19 195 LEU A O 1
ATOM 1478 N N . ALA A 1 196 ? 24.923 -7.719 4.722 1.00 61.50 196 ALA A N 1
ATOM 1479 C CA . ALA A 1 196 ? 25.416 -8.004 6.062 1.00 61.50 196 ALA A CA 1
ATOM 1480 C C . ALA A 1 196 ? 26.847 -7.454 6.238 1.00 61.50 196 ALA A C 1
ATOM 1482 O O . ALA A 1 196 ? 27.765 -7.809 5.504 1.00 61.50 196 ALA A O 1
ATOM 1483 N N . GLY A 1 197 ? 27.043 -6.549 7.204 1.00 57.41 197 GLY A N 1
ATOM 1484 C CA . GLY A 1 197 ? 28.357 -5.971 7.517 1.00 57.41 197 GLY A CA 1
ATOM 1485 C C . GLY A 1 197 ? 28.778 -4.753 6.683 1.00 57.41 197 GLY A C 1
ATOM 1486 O O . GLY A 1 197 ? 29.892 -4.266 6.863 1.00 57.41 197 GLY A O 1
ATOM 1487 N N . ARG A 1 198 ? 27.918 -4.209 5.807 1.00 64.00 198 ARG A N 1
ATOM 1488 C CA . ARG A 1 198 ? 28.185 -2.904 5.174 1.00 64.00 198 ARG A CA 1
ATOM 1489 C C . ARG A 1 198 ? 27.879 -1.756 6.140 1.00 64.00 198 ARG A C 1
ATOM 1491 O O . ARG A 1 198 ? 26.826 -1.729 6.766 1.00 64.00 198 ARG A O 1
ATOM 1498 N N . GLU A 1 199 ? 28.759 -0.755 6.183 1.00 57.41 199 GLU A N 1
ATOM 1499 C CA . GLU A 1 199 ? 28.709 0.380 7.129 1.00 57.41 199 GLU A CA 1
ATOM 1500 C C . GLU A 1 199 ? 27.451 1.273 7.032 1.00 57.41 199 GLU A C 1
ATOM 1502 O O . GLU A 1 199 ? 27.221 2.113 7.897 1.00 57.41 199 GLU A O 1
ATOM 1507 N N . ARG A 1 200 ? 26.617 1.116 5.994 1.00 58.03 200 ARG A N 1
ATOM 1508 C CA . ARG A 1 200 ? 25.444 1.972 5.724 1.00 58.03 200 ARG A CA 1
ATOM 1509 C C . ARG A 1 200 ? 24.096 1.263 5.872 1.00 58.03 200 ARG A C 1
ATOM 1511 O O . ARG A 1 200 ? 23.160 1.574 5.142 1.00 58.03 200 ARG A O 1
ATOM 1518 N N . VAL A 1 201 ? 23.972 0.329 6.809 1.00 66.44 201 VAL A N 1
ATOM 1519 C CA . VAL A 1 201 ? 22.665 -0.237 7.171 1.00 66.44 201 VAL A CA 1
ATOM 1520 C C . VAL A 1 201 ? 22.174 0.445 8.446 1.00 66.44 201 VAL A C 1
ATOM 1522 O O . VAL A 1 201 ? 22.533 0.056 9.553 1.00 66.44 201 VAL A O 1
ATOM 1525 N N . ALA A 1 202 ? 21.374 1.501 8.291 1.00 75.00 202 ALA A N 1
ATOM 1526 C CA . ALA A 1 202 ? 20.631 2.098 9.395 1.00 75.00 202 ALA A CA 1
ATOM 1527 C C . ALA A 1 202 ? 19.211 1.532 9.380 1.00 75.00 202 ALA A C 1
ATOM 1529 O O . ALA A 1 202 ? 18.453 1.794 8.449 1.00 75.00 202 ALA A O 1
ATOM 1530 N N . ILE A 1 203 ? 18.859 0.757 10.402 1.00 80.75 203 ILE A N 1
ATOM 1531 C CA . ILE A 1 203 ? 17.497 0.259 10.581 1.00 80.75 203 ILE A CA 1
ATOM 1532 C C . ILE A 1 203 ? 16.828 1.133 11.625 1.00 80.75 203 ILE A C 1
ATOM 1534 O O . ILE A 1 203 ? 17.392 1.375 12.692 1.00 80.75 203 ILE A O 1
ATOM 1538 N N . SER A 1 204 ? 15.630 1.609 11.318 1.00 85.94 204 SER A N 1
ATOM 1539 C CA . SER A 1 204 ? 14.783 2.313 12.271 1.00 85.94 204 SER A CA 1
ATOM 1540 C C . SER A 1 204 ? 13.451 1.601 12.389 1.00 85.94 204 SER A C 1
ATOM 1542 O O . SER A 1 204 ? 12.822 1.316 11.371 1.00 85.94 204 SER A O 1
ATOM 1544 N N . VAL A 1 205 ? 13.021 1.350 13.620 1.00 85.56 205 VAL A N 1
ATOM 1545 C CA . VAL A 1 205 ? 11.665 0.888 13.910 1.00 85.56 205 VAL A CA 1
ATOM 1546 C C . VAL A 1 205 ? 10.845 2.106 14.302 1.00 85.56 205 VAL A C 1
ATOM 1548 O O . VAL A 1 205 ? 11.228 2.854 15.205 1.00 85.56 205 VAL A O 1
ATOM 1551 N N . GLU A 1 206 ? 9.747 2.316 13.584 1.00 85.56 206 GLU A N 1
ATOM 1552 C CA . GLU A 1 206 ? 8.768 3.349 13.900 1.00 85.56 206 GLU A CA 1
ATOM 1553 C C . GLU A 1 206 ? 7.752 2.770 14.886 1.00 85.56 206 GLU A C 1
ATOM 1555 O O . GLU A 1 206 ? 7.128 1.742 14.619 1.00 85.56 206 GLU A O 1
ATOM 1560 N N . GLN A 1 207 ? 7.655 3.381 16.063 1.00 81.69 207 GLN A N 1
ATOM 1561 C CA . GLN A 1 207 ? 6.778 2.920 17.131 1.00 81.69 207 GLN A CA 1
ATOM 1562 C C . GLN A 1 207 ? 5.377 3.502 16.937 1.00 81.69 207 GLN A C 1
ATOM 1564 O O . GLN A 1 207 ? 5.216 4.708 16.743 1.00 81.69 207 GLN A O 1
ATOM 1569 N N . SER A 1 208 ? 4.353 2.651 17.002 1.00 79.81 208 SER A N 1
ATOM 1570 C CA . SER A 1 208 ? 2.962 3.093 16.918 1.00 79.81 208 SER A CA 1
ATOM 1571 C C . SER A 1 208 ? 2.520 3.770 18.219 1.00 79.81 208 SER A C 1
ATOM 1573 O O . SER A 1 208 ? 2.870 3.281 19.297 1.00 79.81 208 SER A O 1
ATOM 1575 N N . PRO A 1 209 ? 1.714 4.843 18.154 1.00 82.31 209 PRO A N 1
ATOM 1576 C CA . PRO A 1 209 ? 1.074 5.391 19.341 1.00 82.31 209 PRO A CA 1
ATOM 1577 C C . PRO A 1 209 ? 0.055 4.401 19.917 1.00 82.31 209 PRO A C 1
ATOM 1579 O O . PRO A 1 209 ? -0.607 3.672 19.176 1.00 82.31 209 PRO A O 1
ATOM 1582 N N . THR A 1 210 ? -0.101 4.414 21.238 1.00 84.75 210 THR A N 1
ATOM 1583 C CA . THR A 1 210 ? -1.183 3.694 21.919 1.00 84.75 210 THR A CA 1
ATOM 1584 C C . THR A 1 210 ? -2.411 4.591 21.944 1.00 84.75 210 THR A C 1
ATOM 1586 O O . THR A 1 210 ? -2.343 5.718 22.433 1.00 84.75 210 THR A O 1
ATOM 1589 N N . VAL A 1 211 ? -3.527 4.105 21.406 1.00 85.62 211 VAL A N 1
ATOM 1590 C CA . VAL A 1 211 ? -4.804 4.824 21.409 1.00 85.62 211 VAL A CA 1
ATOM 1591 C C . VAL A 1 211 ? -5.737 4.121 22.374 1.00 85.62 211 VAL A C 1
ATOM 1593 O O . VAL A 1 211 ? -6.061 2.957 22.161 1.00 85.62 211 VAL A O 1
ATOM 1596 N N . THR A 1 212 ? -6.178 4.848 23.390 1.00 87.94 212 THR A N 1
ATOM 1597 C CA . THR A 1 212 ? -7.123 4.372 24.390 1.00 87.94 212 THR A CA 1
ATOM 1598 C C . THR A 1 212 ? -8.467 5.065 24.185 1.00 87.94 212 THR A C 1
ATOM 1600 O O . THR A 1 212 ? -8.534 6.295 24.154 1.00 87.94 212 THR A O 1
ATOM 1603 N N . PHE A 1 213 ? -9.554 4.306 24.063 1.00 85.94 213 PHE A N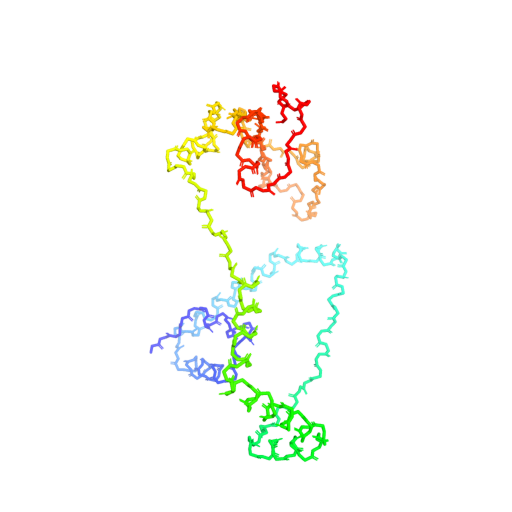 1
ATOM 1604 C CA . PHE A 1 213 ? -10.910 4.838 23.921 1.00 85.94 213 PHE A CA 1
ATOM 1605 C C . PHE A 1 213 ? -11.800 4.457 25.106 1.00 85.94 213 PHE A C 1
ATOM 1607 O O . PHE A 1 213 ? -11.963 3.283 25.440 1.00 85.94 213 PHE A O 1
ATOM 1614 N N . THR A 1 214 ? -12.436 5.460 25.710 1.00 88.38 214 THR A N 1
ATOM 1615 C CA . THR A 1 214 ? -13.424 5.297 26.781 1.00 88.38 214 THR A CA 1
ATOM 1616 C C . THR A 1 214 ? -14.805 5.720 26.259 1.00 88.38 214 THR A C 1
ATOM 1618 O O . THR A 1 214 ? -15.070 6.923 26.147 1.00 88.38 214 THR A O 1
ATOM 1621 N N . PRO A 1 215 ? -15.704 4.771 25.931 1.00 86.12 215 PRO A N 1
ATOM 1622 C CA . PRO A 1 215 ? -17.018 5.076 25.377 1.00 86.12 215 PRO A CA 1
ATOM 1623 C C . PRO A 1 215 ? -17.978 5.666 26.417 1.00 86.12 215 PRO A C 1
ATOM 1625 O O . PRO A 1 215 ? -18.115 5.156 27.532 1.00 86.12 215 PRO A O 1
ATOM 1628 N N . ASP A 1 216 ? -18.742 6.678 26.001 1.00 87.12 216 ASP A N 1
ATOM 1629 C CA . ASP A 1 216 ? -19.939 7.132 26.719 1.00 87.12 216 ASP A CA 1
ATOM 1630 C C . ASP A 1 216 ? -21.136 6.282 26.263 1.00 87.12 216 ASP A C 1
ATOM 1632 O O . ASP A 1 216 ? -21.804 6.584 25.271 1.00 87.12 216 ASP A O 1
ATOM 1636 N N . VAL A 1 217 ? -21.360 5.160 26.954 1.00 87.06 217 VAL A N 1
ATOM 1637 C CA . VAL A 1 217 ? -22.346 4.137 26.559 1.00 87.06 217 VAL A CA 1
ATOM 1638 C C . VAL A 1 217 ? -23.774 4.683 26.512 1.00 87.06 217 VAL A C 1
ATOM 1640 O O . VAL A 1 217 ? -24.554 4.240 25.672 1.00 87.06 217 VAL A O 1
ATOM 1643 N N . GLU A 1 218 ? -24.132 5.658 27.348 1.00 86.06 218 GLU A N 1
ATOM 1644 C CA . GLU A 1 218 ? -25.476 6.247 27.343 1.00 86.06 218 GLU A CA 1
ATOM 1645 C C . GLU A 1 218 ? -25.722 7.070 26.078 1.00 86.06 218 GLU A C 1
ATOM 1647 O O . GLU A 1 218 ? -26.736 6.879 25.391 1.00 86.06 218 GLU A O 1
ATOM 1652 N N . LYS A 1 219 ? -24.779 7.954 25.727 1.00 83.94 219 LYS A N 1
ATOM 1653 C CA . LYS A 1 219 ? -24.882 8.773 24.512 1.00 83.94 219 LYS A CA 1
ATOM 1654 C C . LYS A 1 219 ? -24.750 7.919 23.251 1.00 83.94 219 LYS A C 1
ATOM 1656 O O . LYS A 1 219 ? -25.549 8.088 22.326 1.00 83.94 219 LYS A O 1
ATOM 1661 N N . LEU A 1 220 ? -23.836 6.946 23.249 1.00 83.88 220 LEU A N 1
ATOM 1662 C CA . LEU A 1 220 ? -23.674 5.979 22.162 1.00 83.88 220 LEU A CA 1
ATOM 1663 C C . LEU A 1 220 ? -24.933 5.137 21.953 1.00 83.88 220 LEU A C 1
ATOM 1665 O O . LEU A 1 220 ? -25.400 5.030 20.825 1.00 83.88 220 LEU A O 1
ATOM 1669 N N . ASN A 1 221 ? -25.535 4.583 23.007 1.00 88.44 221 ASN A N 1
ATOM 1670 C CA . ASN A 1 221 ? -26.763 3.797 22.874 1.00 88.44 221 ASN A CA 1
ATOM 1671 C C . ASN A 1 221 ? -27.943 4.655 22.430 1.00 88.44 221 ASN A C 1
ATOM 1673 O O . ASN A 1 221 ? -28.705 4.232 21.563 1.00 88.44 221 ASN A O 1
ATOM 1677 N N . SER A 1 222 ? -28.056 5.880 22.947 1.00 84.75 222 SER A N 1
ATOM 1678 C CA . SER A 1 222 ? -29.068 6.841 22.496 1.00 84.75 222 SER A CA 1
ATOM 1679 C C . SER A 1 222 ? -28.927 7.162 21.007 1.00 84.75 222 SER A C 1
ATOM 1681 O O . SER A 1 222 ? -29.928 7.328 20.309 1.00 84.75 222 SER A O 1
ATOM 1683 N N . TYR A 1 223 ? -27.694 7.247 20.506 1.00 82.44 223 TYR A N 1
ATOM 1684 C CA . TYR A 1 223 ? -27.401 7.433 19.090 1.00 82.44 223 TYR A CA 1
ATOM 1685 C C . TYR A 1 223 ? -27.726 6.167 18.280 1.00 82.44 223 TYR A C 1
ATOM 1687 O O . TYR A 1 223 ? -28.552 6.203 17.370 1.00 82.44 223 TYR A O 1
ATOM 1695 N N . VAL A 1 224 ? -27.151 5.024 18.650 1.00 84.94 224 VAL A N 1
ATOM 1696 C CA . VAL A 1 224 ? -27.296 3.742 17.947 1.00 84.94 224 VAL A CA 1
ATOM 1697 C C . VAL A 1 224 ? -28.762 3.307 17.852 1.00 84.94 224 VAL A C 1
ATOM 1699 O O . VAL A 1 224 ? -29.209 2.907 16.778 1.00 84.94 224 VAL A O 1
ATOM 1702 N N . GLN A 1 225 ? -29.546 3.470 18.921 1.00 85.81 225 GLN A N 1
ATOM 1703 C CA . GLN A 1 225 ? -30.977 3.145 18.927 1.00 85.81 225 GLN A CA 1
ATOM 1704 C C . GLN A 1 225 ? -31.787 4.049 17.988 1.00 85.81 225 GLN A C 1
ATOM 1706 O O . GLN A 1 225 ? -32.644 3.553 17.256 1.00 85.81 225 GLN A O 1
ATOM 1711 N N . LYS A 1 226 ? -31.494 5.359 17.932 1.00 81.75 226 LYS A N 1
ATOM 1712 C CA . LYS A 1 226 ? -32.136 6.282 16.970 1.00 81.75 226 LYS A CA 1
ATOM 1713 C C . LYS A 1 226 ? -31.858 5.895 15.516 1.00 81.75 226 LYS A C 1
ATOM 1715 O O . LYS A 1 226 ? -32.686 6.155 14.639 1.00 81.75 226 LYS A O 1
ATOM 1720 N N . HIS A 1 227 ? -30.715 5.260 15.269 1.00 76.00 227 HIS A N 1
ATOM 1721 C CA . HIS A 1 227 ? -30.278 4.821 13.946 1.00 76.00 227 HIS A CA 1
ATOM 1722 C C . HIS A 1 227 ? -30.536 3.327 13.667 1.00 76.00 227 HIS A C 1
ATOM 1724 O O . HIS A 1 227 ? -30.160 2.845 12.603 1.00 76.00 227 HIS A O 1
ATOM 1730 N N . GLY A 1 228 ? -31.241 2.614 14.556 1.00 77.56 228 GLY A N 1
ATOM 1731 C CA . GLY A 1 228 ? -31.670 1.225 14.341 1.00 77.56 228 GLY A CA 1
ATOM 1732 C C . GLY A 1 228 ? -30.577 0.167 14.523 1.00 77.56 228 GLY A C 1
ATOM 1733 O O . GLY A 1 228 ? -30.729 -0.948 14.030 1.00 77.56 228 GLY A O 1
ATOM 1734 N N . GLY A 1 229 ? -29.475 0.502 15.196 1.00 81.12 229 GLY A N 1
ATOM 1735 C CA . GLY A 1 229 ? -28.407 -0.445 15.510 1.00 81.12 229 GLY A CA 1
ATOM 1736 C C . GLY A 1 229 ? -28.603 -1.172 16.846 1.00 81.12 229 GLY A C 1
ATOM 1737 O O . GLY A 1 229 ? -29.504 -0.868 17.630 1.00 81.12 229 GLY A O 1
ATOM 1738 N N . VAL A 1 230 ? -27.724 -2.140 17.111 1.00 87.44 230 VAL A N 1
ATOM 1739 C CA . VAL A 1 230 ? -27.722 -2.940 18.346 1.00 87.44 230 VAL A CA 1
ATOM 1740 C C . VAL A 1 230 ? -27.030 -2.159 19.471 1.00 87.44 230 VAL A C 1
ATOM 1742 O O . VAL A 1 230 ? -25.898 -1.720 19.270 1.00 87.44 230 VAL A O 1
ATOM 1745 N N . PRO A 1 231 ? -27.660 -1.984 20.648 1.00 86.19 231 PRO A N 1
ATOM 1746 C CA . PRO A 1 231 ? -27.055 -1.244 21.750 1.00 86.19 231 PRO A CA 1
ATOM 1747 C C . PRO A 1 231 ? -25.805 -1.949 22.290 1.00 86.19 231 PRO A C 1
ATOM 1749 O O . PRO A 1 231 ? -25.739 -3.176 22.382 1.00 86.19 231 PRO A O 1
ATOM 1752 N N . LEU A 1 232 ? -24.829 -1.146 22.696 1.00 84.44 232 LEU A N 1
ATOM 1753 C CA . LEU A 1 232 ? -23.626 -1.578 23.387 1.00 84.44 232 LEU A CA 1
ATOM 1754 C C . LEU A 1 232 ? -23.966 -2.116 24.790 1.00 84.44 232 LEU A C 1
ATOM 1756 O O . LEU A 1 232 ? -24.825 -1.546 25.478 1.00 84.44 232 LEU A O 1
ATOM 1760 N N . PRO A 1 233 ? -23.271 -3.172 25.255 1.00 87.19 233 PRO A N 1
ATOM 1761 C CA . PRO A 1 233 ? -23.430 -3.696 26.606 1.00 87.19 233 PRO A CA 1
ATOM 1762 C C . PRO A 1 233 ? -23.138 -2.640 27.678 1.00 87.19 233 PRO A C 1
ATOM 1764 O O . PRO A 1 233 ? -22.113 -1.961 27.630 1.00 87.19 233 PRO A O 1
ATOM 1767 N N . ALA A 1 234 ? -23.977 -2.580 28.717 1.00 81.50 234 ALA A N 1
ATOM 1768 C CA . ALA A 1 234 ? -23.783 -1.671 29.855 1.00 81.50 234 ALA A CA 1
ATOM 1769 C C . ALA A 1 234 ? -22.429 -1.873 30.562 1.00 81.50 234 ALA A C 1
ATOM 1771 O O . ALA A 1 234 ? -21.860 -0.936 31.112 1.00 81.50 234 ALA A O 1
ATOM 1772 N N . GLY A 1 235 ? -21.867 -3.084 30.488 1.00 83.56 235 GLY A N 1
ATOM 1773 C CA . GLY A 1 235 ? -20.561 -3.413 31.056 1.00 83.56 235 GLY A CA 1
ATOM 1774 C C . GLY A 1 235 ? -19.360 -2.743 30.377 1.00 83.56 235 GLY A C 1
ATOM 1775 O O . GLY A 1 235 ? -18.243 -2.989 30.827 1.00 83.56 235 GLY A O 1
ATOM 1776 N N . LEU A 1 236 ? -19.557 -1.956 29.313 1.00 82.25 236 LEU A N 1
ATOM 1777 C CA . LEU A 1 236 ? -18.515 -1.149 28.664 1.00 82.25 236 LEU A CA 1
ATOM 1778 C C . LEU A 1 236 ? -18.437 0.283 29.219 1.00 82.25 236 LEU A C 1
ATOM 1780 O O . LEU A 1 236 ? -17.473 0.988 28.936 1.00 82.25 236 LEU A O 1
ATOM 1784 N N . ALA A 1 237 ? -19.430 0.717 30.003 1.00 80.38 237 ALA A N 1
ATOM 1785 C CA . ALA A 1 237 ? -19.486 2.079 30.521 1.00 80.38 237 ALA A CA 1
ATOM 1786 C C . ALA A 1 237 ? -18.304 2.349 31.462 1.00 80.38 237 ALA A C 1
ATOM 1788 O O . ALA A 1 237 ? -18.078 1.600 32.414 1.00 80.38 237 ALA A O 1
ATOM 1789 N N . GLY A 1 238 ? -17.540 3.406 31.174 1.00 71.81 238 GLY A N 1
ATOM 1790 C CA . GLY A 1 238 ? -16.384 3.811 31.979 1.00 71.81 238 GLY A CA 1
ATOM 1791 C C . GLY A 1 238 ? -15.167 2.883 31.885 1.00 71.81 238 GLY A C 1
ATOM 1792 O O . GLY A 1 238 ? -14.220 3.066 32.646 1.00 71.81 238 GLY A O 1
ATOM 1793 N N . LYS A 1 239 ? -15.167 1.898 30.976 1.00 83.50 239 LYS A N 1
ATOM 1794 C CA . LYS A 1 239 ? -13.983 1.080 30.687 1.00 83.50 239 LYS A CA 1
ATOM 1795 C C . LYS A 1 239 ? -13.179 1.702 29.557 1.00 83.50 239 LYS A C 1
ATOM 1797 O O . LYS A 1 239 ? -13.749 2.143 28.567 1.00 83.50 239 LYS A O 1
ATOM 1802 N N . SER A 1 240 ? -11.866 1.702 29.711 1.00 82.75 240 SER A N 1
ATOM 1803 C CA . SER A 1 240 ? -10.927 2.124 28.678 1.00 82.75 240 SER A CA 1
ATOM 1804 C C . SER A 1 240 ? -10.421 0.904 27.912 1.00 82.75 240 SER A C 1
ATOM 1806 O O . S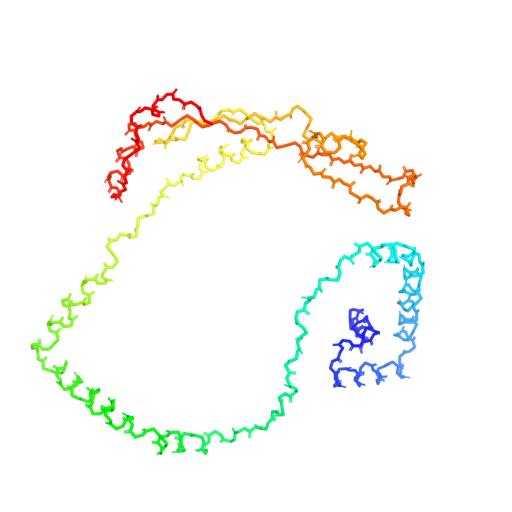ER A 1 240 ? -10.152 -0.128 28.533 1.00 82.75 240 SER A O 1
ATOM 1808 N N . PHE A 1 241 ? -10.324 1.028 26.589 1.00 76.62 241 PHE A N 1
ATOM 1809 C CA . PHE A 1 241 ? -9.886 -0.014 25.656 1.00 76.62 241 PHE A CA 1
ATOM 1810 C C . PHE A 1 241 ? -8.734 0.475 24.802 1.00 76.62 241 PHE A C 1
ATOM 1812 O O . PHE A 1 241 ? -8.800 1.665 24.426 1.00 76.62 241 PHE A O 1
#

pLDDT: mean 76.28, std 14.7, range [36.25, 96.5]

Mean predicted aligned error: 18.75 Å

Radius of gyration: 33.29 Å; Cα contacts (8 Å, |Δi|>4): 176; chains: 1; bounding box: 83×42×70 Å

Solvent-accessible surface area (backbone atoms only — not comparable to full-atom values): 14625 Å² total; per-residue (Å²): 134,82,81,57,68,70,59,53,50,33,53,73,72,63,72,48,53,75,69,56,44,52,52,51,53,56,46,46,76,75,30,70,67,58,44,52,53,48,51,53,51,52,50,48,52,50,49,50,49,61,71,41,44,65,52,51,52,53,50,58,73,68,46,74,81,76,76,66,77,71,84,78,65,74,84,72,79,82,71,86,74,63,75,72,60,56,56,57,51,54,59,70,72,39,76,60,54,61,56,52,53,50,50,51,52,52,50,54,55,43,52,71,37,72,76,41,42,56,54,50,52,56,57,54,54,76,68,53,82,85,75,91,75,83,80,82,75,51,73,66,59,50,54,51,50,50,48,34,72,72,71,70,26,51,74,48,74,47,88,66,49,26,39,39,38,31,48,56,58,97,62,46,62,42,76,46,56,73,86,50,42,35,79,76,70,71,44,83,74,86,72,58,72,87,60,61,89,50,97,82,74,84,43,66,52,74,58,76,58,50,69,36,41,30,42,36,50,67,49,36,29,58,48,30,50,78,71,72,47,82,67,72,65,78,89,47,51,84,41,75,79

Sequence (241 aa):
MCPEEGLLEAFLDGELDTGMTARVAGHLAGCACCRRRLQDLETLSSNTTAVLAAYRRETEAASCPVQIPGSGFPASGYQPLTKTRRIADMIRQHKWFSGVAAAVLVLAVFLSWAPGRSLATQFLSLFRMEKIQVVKITPEDMAQLEKLFNGQGGEAEIKNFGRVEVQCPAEPRVKVNPAQVAALSGLQLELPATLAGRERVAISVEQSPTVTFTPDVEKLNSYVQKHGGVPLPAGLAGKSF

Foldseek 3Di:
DQDDLVLLVCLVVVVDDPVSVVVNVVCCVPDPVSVVSSVVVVVVVVVVCVVCVLVVVLCVVVDDPPPPVPPPPPPPPPDPPDPVVVVVVVVVVDPCVVVVVVVVVVLVVQCVDPVSVVVVVVVVVVVPPPDPDDDPPDVVNVVVVCVCQVQPWAWDARPLWFIKGKAADPDQKDWDDLVCCCVQPVDNDDDRPVPPPDPPDTDIDGDGIDMKTQTQQVSQQVVQVVVPHDRDDPVSHRDID